Protein AF-K9PZ48-F1 (afdb_monomer)

Nearest PDB structures (foldseek):
  5fdo-assembly4_D  TM=1.519E-01  e=5.321E+00  Homo sapiens

Foldseek 3Di:
DQWWKKKKWAAPVVVVVPDDPPCPCCQPAVDPDDPPRIDIDGDDRDDVLLLVLLVLLLVQLLVVDDPVLSVLCCVQVVLVNVLDDPDDDDDPDDPVLVVNKFALVRLLVNLVSVVPHPLVVCLVSSVVGRDLVSLQSQCVVLVNPDSNCSSVSGNVVCCCRVGNVSSVVSNVVSTIMDMDTD

Sequence (182 aa):
MSMWRTIYFVDWKILLEHYKKETLVRALLDSEDTPNWAEVYHDLPISDHLYNAVATAYETLRTGLPEKLRQDADSFMLPLITFEGYHQDLDHANLTSLIQSLNPQSVIKYALLADEIDWGALQEAYYEFCSDSTRKTIATYTNCENAEKSFRRGFLGYIEDEWIEPIYMAARKKQGIVVDYR

Solvent-accessible surface area (backbone atoms only — not comparable to full-atom values): 10346 Å² total; per-residue (Å²): 131,83,39,49,39,40,36,29,38,27,43,55,68,61,50,64,73,73,57,60,93,79,52,57,65,56,54,63,71,71,42,96,62,77,53,95,62,40,45,83,43,90,49,63,62,64,50,71,66,43,55,51,28,44,53,51,38,49,66,49,31,51,79,77,44,59,70,68,62,31,53,57,47,48,72,56,45,50,74,58,63,69,60,81,85,86,67,91,87,71,75,98,78,64,72,60,73,72,60,70,31,42,45,36,69,57,22,40,52,46,37,54,54,56,74,72,52,68,69,72,72,44,52,64,47,46,72,70,55,32,51,70,67,43,33,41,50,28,5,60,74,49,71,37,98,41,50,88,48,12,52,66,61,19,50,47,38,46,46,43,61,76,48,48,46,58,30,41,53,21,33,76,69,62,17,11,41,41,77,45,88,95

pLDDT: mean 75.46, std 16.05, range [36.12, 91.81]

Secondary structure (DSSP, 8-state):
-PPPEEEEEE-HHHHHHH--TTSHHHHHHS-SS--TTEEEE------HHHHHHHHHHHHHHGGGS-HHHHHHHHHHHHHHHTSSSS-S---TT-THHHHSSBPHHHHHHHHHHHHH--GGGHHHHHHHHS-HHHHHHHHHHTT-SSGGGHIIIIIIHHHIIIIIHHHHHHHHHT-EEEEEE-

Structure (mmCIF, N/CA/C/O backbone):
data_AF-K9PZ48-F1
#
_entry.id   AF-K9PZ48-F1
#
loop_
_atom_site.group_PDB
_atom_site.id
_atom_site.type_symbol
_atom_site.label_atom_id
_atom_site.label_alt_id
_atom_site.label_comp_id
_atom_site.label_asym_id
_atom_site.label_entity_id
_atom_site.label_seq_id
_atom_site.pdbx_PDB_ins_code
_atom_site.Cartn_x
_atom_site.Cartn_y
_atom_site.Cartn_z
_atom_site.occupancy
_atom_site.B_iso_or_equiv
_atom_site.auth_seq_id
_atom_site.auth_comp_id
_atom_site.auth_asym_id
_atom_site.auth_atom_id
_atom_site.pdbx_PDB_model_num
ATOM 1 N N . MET A 1 1 ? 20.914 -4.674 -10.308 1.00 36.34 1 MET A N 1
ATOM 2 C CA . MET A 1 1 ? 20.081 -5.831 -9.922 1.00 36.34 1 MET A CA 1
ATOM 3 C C . MET A 1 1 ? 18.795 -5.254 -9.377 1.00 36.34 1 MET A C 1
ATOM 5 O O . MET A 1 1 ? 18.887 -4.349 -8.562 1.00 36.34 1 MET A O 1
ATOM 9 N N . SER A 1 2 ? 17.641 -5.657 -9.903 1.00 42.69 2 SER A N 1
ATOM 10 C CA . SER A 1 2 ? 16.358 -5.270 -9.319 1.00 42.69 2 SER A CA 1
ATOM 11 C C . SER A 1 2 ? 16.187 -6.031 -8.007 1.00 42.69 2 SER A C 1
ATOM 13 O O . SER A 1 2 ? 16.293 -7.258 -8.016 1.00 42.69 2 SER A O 1
ATOM 15 N N . MET A 1 3 ? 15.992 -5.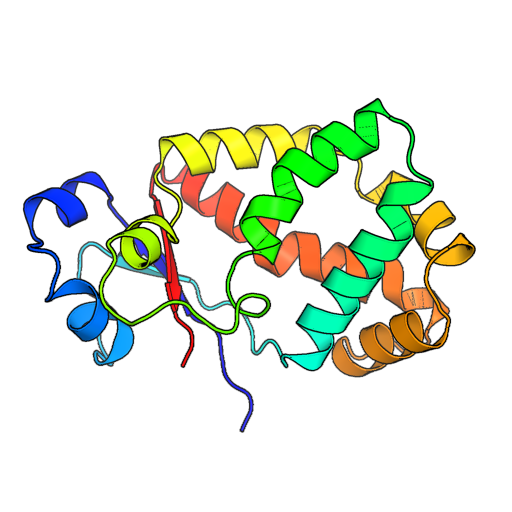316 -6.901 1.00 50.59 3 MET A N 1
ATOM 16 C CA . MET A 1 3 ? 15.555 -5.928 -5.647 1.00 50.59 3 MET A CA 1
ATOM 17 C C . MET A 1 3 ? 14.119 -6.400 -5.845 1.00 50.59 3 MET A C 1
ATOM 19 O O . MET A 1 3 ? 13.281 -5.642 -6.331 1.00 50.59 3 MET A O 1
ATOM 23 N N . TRP A 1 4 ? 13.873 -7.671 -5.557 1.00 57.56 4 TRP A N 1
ATOM 24 C CA . TRP A 1 4 ? 12.535 -8.247 -5.541 1.00 57.56 4 TRP A CA 1
ATOM 25 C C . TRP A 1 4 ? 12.044 -8.139 -4.109 1.00 57.56 4 TRP A C 1
ATOM 27 O O . TRP A 1 4 ? 12.732 -8.609 -3.202 1.00 57.56 4 TRP A O 1
ATOM 37 N N . ARG A 1 5 ? 10.882 -7.524 -3.894 1.00 64.38 5 ARG A N 1
ATOM 38 C CA . ARG A 1 5 ? 10.242 -7.612 -2.584 1.00 64.38 5 ARG A CA 1
ATOM 39 C C . ARG A 1 5 ? 9.600 -8.991 -2.490 1.00 64.38 5 ARG A C 1
ATOM 41 O O . ARG A 1 5 ? 9.205 -9.578 -3.493 1.00 64.38 5 ARG A O 1
ATOM 48 N N . THR A 1 6 ? 9.602 -9.579 -1.303 1.00 69.50 6 THR A N 1
ATOM 49 C CA . THR A 1 6 ? 8.924 -10.861 -1.086 1.00 69.50 6 THR A CA 1
ATOM 50 C C . THR A 1 6 ? 7.900 -10.668 0.006 1.00 69.50 6 THR A C 1
ATOM 52 O O . THR A 1 6 ? 8.229 -10.230 1.106 1.00 69.50 6 THR A O 1
ATOM 55 N N . ILE A 1 7 ? 6.646 -10.979 -0.297 1.00 75.81 7 ILE A N 1
ATOM 56 C CA . ILE A 1 7 ? 5.571 -10.919 0.680 1.00 75.81 7 ILE A CA 1
ATOM 57 C C . ILE A 1 7 ? 5.331 -12.338 1.189 1.00 75.81 7 ILE A C 1
ATOM 59 O O . ILE A 1 7 ? 5.242 -13.291 0.422 1.00 75.81 7 ILE A O 1
ATOM 63 N N . TYR A 1 8 ? 5.220 -12.489 2.499 1.00 78.31 8 TYR A N 1
ATOM 64 C CA . TYR A 1 8 ? 4.890 -13.741 3.156 1.00 78.31 8 TYR A CA 1
ATOM 65 C C . TYR A 1 8 ? 3.517 -13.623 3.805 1.00 78.31 8 TYR A C 1
ATOM 67 O O . TYR A 1 8 ? 3.284 -12.748 4.645 1.00 78.31 8 TYR A O 1
ATOM 75 N N . PHE A 1 9 ? 2.620 -14.548 3.477 1.00 85.62 9 PHE A N 1
ATOM 76 C CA . PHE A 1 9 ? 1.405 -14.768 4.252 1.00 85.62 9 PHE A CA 1
ATOM 77 C C . PHE A 1 9 ? 1.695 -15.742 5.379 1.00 85.62 9 PHE A C 1
ATOM 79 O O . PHE A 1 9 ? 2.298 -16.790 5.179 1.00 85.62 9 PHE A O 1
ATOM 86 N N . VAL A 1 10 ? 1.291 -15.386 6.588 1.00 83.19 10 VAL A N 1
ATOM 87 C CA . VAL A 1 10 ? 1.887 -15.943 7.805 1.00 83.19 10 VAL A CA 1
ATOM 88 C C . VAL A 1 10 ? 0.808 -16.273 8.824 1.00 83.19 10 VAL A C 1
ATOM 90 O O . VAL A 1 10 ? -0.041 -15.437 9.143 1.00 83.19 10 VAL A O 1
ATOM 93 N N . ASP A 1 11 ? 0.823 -17.492 9.370 1.00 86.94 11 ASP A N 1
ATOM 94 C CA . ASP A 1 11 ? -0.040 -17.823 10.507 1.00 86.94 11 ASP A CA 1
ATOM 95 C C . ASP A 1 11 ? 0.476 -17.113 11.764 1.00 86.94 11 ASP A C 1
ATOM 97 O O . ASP A 1 11 ? 1.447 -17.524 12.401 1.00 86.94 11 ASP A O 1
ATOM 101 N N . TRP A 1 12 ? -0.198 -16.021 12.126 1.00 78.12 12 TRP A N 1
ATOM 102 C CA . TRP A 1 12 ? 0.217 -15.157 13.229 1.00 78.12 12 TRP A CA 1
ATOM 103 C C . TRP A 1 12 ? 0.156 -15.836 14.591 1.00 78.12 12 TRP A C 1
ATOM 105 O O . TRP A 1 12 ? 0.917 -15.492 15.493 1.00 78.12 12 TRP A O 1
ATOM 115 N N . LYS A 1 13 ? -0.740 -16.810 14.757 1.00 79.19 13 LYS A N 1
ATOM 116 C CA . LYS A 1 13 ? -0.850 -17.547 16.009 1.00 79.19 13 LYS A CA 1
ATOM 117 C C . LYS A 1 13 ? 0.358 -18.465 16.173 1.00 79.19 13 LYS A C 1
ATOM 119 O O . LYS A 1 13 ? 1.017 -18.413 17.208 1.00 79.19 13 LYS A O 1
ATOM 124 N N . ILE A 1 14 ? 0.681 -19.239 15.137 1.00 78.62 14 ILE A N 1
ATOM 125 C CA . ILE A 1 14 ? 1.842 -20.138 15.140 1.00 78.62 14 ILE A CA 1
ATOM 126 C C . ILE A 1 14 ? 3.137 -19.331 15.274 1.00 78.62 14 ILE A C 1
ATOM 128 O O . ILE A 1 14 ? 4.014 -19.711 16.051 1.00 78.62 14 ILE A O 1
ATOM 132 N N . LEU A 1 15 ? 3.235 -18.192 14.584 1.00 74.88 15 LEU A N 1
ATOM 133 C CA . LEU A 1 15 ? 4.390 -17.304 14.662 1.00 74.88 15 LEU A CA 1
ATOM 134 C C . LEU A 1 15 ? 4.683 -16.852 16.095 1.00 74.88 15 LEU A C 1
ATOM 136 O O . LEU A 1 15 ? 5.813 -16.968 16.572 1.00 74.88 15 LEU A O 1
ATOM 140 N N . LEU A 1 16 ? 3.659 -16.355 16.789 1.00 73.00 16 LEU A N 1
ATOM 141 C CA . LEU A 1 16 ? 3.791 -15.873 18.162 1.00 73.00 16 LEU A CA 1
ATOM 142 C C . LEU A 1 16 ? 4.080 -17.009 19.154 1.00 73.00 16 LEU A C 1
ATOM 144 O O . LEU A 1 16 ? 4.756 -16.780 20.153 1.00 73.00 16 LEU A O 1
ATOM 148 N N . GLU A 1 17 ? 3.606 -18.227 18.881 1.00 74.81 17 GLU A N 1
ATOM 149 C CA . GLU A 1 17 ? 3.903 -19.415 19.691 1.00 74.81 17 GLU A CA 1
ATOM 150 C C . GLU A 1 17 ? 5.361 -19.892 19.537 1.00 74.81 17 GLU A C 1
ATOM 152 O O . GLU A 1 17 ? 5.931 -20.427 20.489 1.00 74.81 17 GLU A O 1
ATOM 157 N N . HIS A 1 18 ? 5.982 -19.690 18.369 1.00 63.00 18 HIS A N 1
ATOM 158 C CA . HIS A 1 18 ? 7.306 -20.241 18.054 1.00 63.00 18 HIS A CA 1
ATOM 159 C C . HIS A 1 18 ? 8.482 -19.296 18.338 1.00 63.00 18 HIS A C 1
ATOM 161 O O . HIS A 1 18 ? 9.606 -19.774 18.506 1.00 63.00 18 HIS A O 1
ATOM 167 N N . TYR A 1 19 ? 8.274 -17.978 18.405 1.00 64.81 19 TYR A N 1
ATOM 168 C CA . TYR A 1 19 ? 9.390 -17.026 18.372 1.00 64.81 19 TYR A CA 1
ATOM 169 C C . TYR A 1 19 ? 9.640 -16.256 19.676 1.00 64.81 19 TYR A C 1
ATOM 171 O O . TYR A 1 19 ? 8.762 -15.611 20.244 1.00 64.81 19 TYR A O 1
ATOM 179 N N . LYS A 1 20 ? 10.918 -16.229 20.086 1.00 59.94 20 LYS A N 1
ATOM 180 C CA . LYS A 1 20 ? 11.512 -15.151 20.893 1.00 59.94 20 LYS A CA 1
ATOM 181 C C . LYS A 1 20 ? 12.152 -14.129 19.938 1.00 59.94 20 LYS A C 1
ATOM 183 O O . LYS A 1 20 ? 12.725 -14.517 18.923 1.00 59.94 20 LYS A O 1
ATOM 188 N N . LYS A 1 21 ? 12.040 -12.840 20.283 1.00 52.94 21 LYS A N 1
ATOM 189 C CA . LYS A 1 21 ? 12.329 -11.609 19.503 1.00 52.94 21 LYS A CA 1
ATOM 190 C C . LYS A 1 21 ? 13.504 -11.644 18.495 1.00 52.94 21 LYS A C 1
ATOM 192 O O . LYS A 1 21 ? 13.435 -10.948 17.492 1.00 52.94 21 LYS A O 1
ATOM 197 N N . GLU A 1 22 ? 14.563 -12.418 18.730 1.00 53.41 22 GLU A N 1
ATOM 198 C CA . GLU A 1 22 ? 15.823 -12.373 17.963 1.00 53.41 22 GLU A CA 1
ATOM 199 C C . GLU A 1 22 ? 15.893 -13.316 16.745 1.00 53.41 22 GLU A C 1
ATOM 201 O O . GLU A 1 22 ? 16.738 -13.126 15.873 1.00 53.41 22 GLU A O 1
ATOM 206 N N . THR A 1 23 ? 15.033 -14.335 16.648 1.00 58.69 23 THR A N 1
ATOM 207 C CA . THR A 1 23 ? 15.171 -15.390 15.619 1.00 58.69 23 THR A CA 1
ATOM 208 C C . THR A 1 23 ? 14.378 -15.102 14.340 1.00 58.69 23 THR A C 1
ATOM 210 O O . THR A 1 23 ? 14.710 -15.644 13.291 1.00 58.69 23 THR A O 1
ATOM 213 N N . LEU A 1 24 ? 13.356 -14.237 14.396 1.00 56.94 24 LEU A N 1
ATOM 214 C CA . LEU A 1 24 ? 12.408 -14.065 13.289 1.00 56.94 24 LEU A CA 1
ATOM 215 C C . LEU A 1 24 ? 13.054 -13.468 12.031 1.00 56.94 24 LEU A C 1
ATOM 217 O O . LEU A 1 24 ? 12.894 -14.003 10.940 1.00 56.94 24 LEU A O 1
ATOM 221 N N . VAL A 1 25 ? 13.816 -12.389 12.213 1.00 52.59 25 VAL A N 1
ATOM 222 C CA . VAL A 1 25 ? 14.526 -11.673 11.143 1.00 52.59 25 VAL A CA 1
ATOM 223 C C . 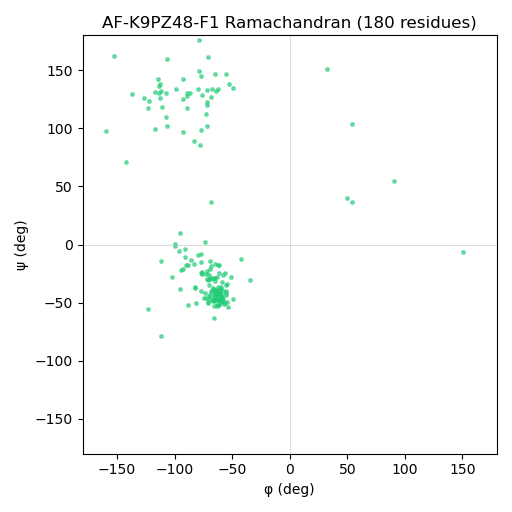VAL A 1 25 ? 15.472 -12.628 10.410 1.00 52.59 25 VAL A C 1
ATOM 225 O O . VAL A 1 25 ? 15.414 -12.742 9.197 1.00 52.59 25 VAL A O 1
ATOM 228 N N . ARG A 1 26 ? 16.265 -13.420 11.138 1.00 57.78 26 ARG A N 1
ATOM 229 C CA . ARG A 1 26 ? 17.155 -14.415 10.517 1.00 57.78 26 ARG A CA 1
ATOM 230 C C . ARG A 1 26 ? 16.406 -15.550 9.820 1.00 57.78 26 ARG A C 1
ATOM 232 O O . ARG A 1 26 ? 16.846 -16.016 8.782 1.00 57.78 26 ARG A O 1
ATOM 239 N N . ALA A 1 27 ? 15.289 -16.014 10.375 1.00 57.12 27 ALA A N 1
ATOM 240 C CA . ALA A 1 27 ? 14.556 -17.139 9.801 1.00 57.12 27 ALA A CA 1
ATOM 241 C C . ALA A 1 27 ? 13.817 -16.793 8.498 1.00 57.12 27 ALA A C 1
ATOM 243 O O . ALA A 1 27 ? 13.643 -17.677 7.664 1.00 57.12 27 ALA A O 1
ATOM 244 N N . LEU A 1 28 ? 13.383 -15.540 8.322 1.00 57.72 28 LEU A N 1
ATOM 245 C CA . LEU A 1 28 ? 12.680 -15.082 7.116 1.00 57.72 28 LEU A CA 1
ATOM 246 C C . LEU A 1 28 ? 13.614 -14.424 6.087 1.00 57.72 28 LEU A C 1
ATOM 248 O O . LEU A 1 28 ? 13.443 -14.654 4.893 1.00 57.72 28 LEU A O 1
ATOM 252 N N . LEU A 1 29 ? 14.615 -13.652 6.532 1.00 57.00 29 LEU A N 1
ATOM 253 C CA . LEU A 1 29 ? 15.509 -12.919 5.626 1.00 57.00 29 LEU A CA 1
ATOM 254 C C . LEU A 1 29 ? 16.650 -13.791 5.07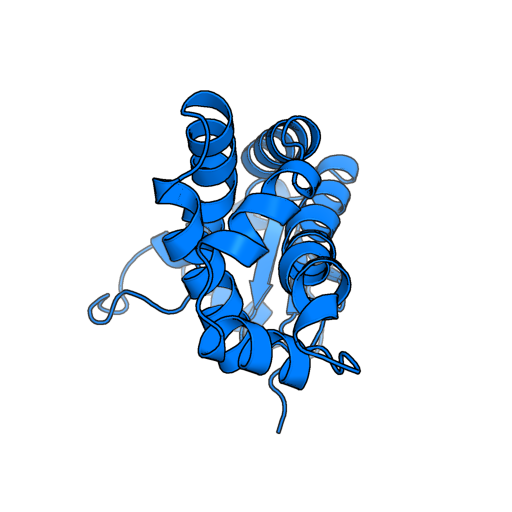1 1.00 57.00 29 LEU A C 1
ATOM 256 O O . LEU A 1 29 ? 17.004 -13.645 3.905 1.00 57.00 29 LEU A O 1
ATOM 260 N N . ASP A 1 30 ? 17.205 -14.719 5.866 1.00 55.16 30 ASP A N 1
ATOM 261 C CA . ASP A 1 30 ? 18.373 -15.526 5.456 1.00 55.16 30 ASP A CA 1
ATOM 262 C C . ASP A 1 30 ? 18.006 -16.912 4.887 1.00 55.16 30 ASP A C 1
ATOM 264 O O . ASP A 1 30 ? 18.893 -17.645 4.444 1.00 55.16 30 ASP A O 1
ATOM 268 N N . SER A 1 31 ? 16.732 -17.324 4.914 1.00 53.62 31 SER A N 1
ATOM 269 C CA . SER A 1 31 ? 16.337 -18.637 4.391 1.00 53.62 31 SER A CA 1
ATOM 270 C C . SER A 1 31 ? 15.987 -18.568 2.900 1.00 53.62 31 SER A C 1
ATOM 272 O O . SER A 1 31 ? 15.181 -17.750 2.454 1.00 53.62 31 SER A O 1
ATOM 274 N N . GLU A 1 32 ? 16.608 -19.443 2.104 1.00 58.28 32 GLU A N 1
ATOM 275 C CA . GLU A 1 32 ? 16.131 -19.761 0.747 1.00 58.28 32 GLU A CA 1
ATOM 276 C C . GLU A 1 32 ? 14.804 -20.543 0.796 1.00 58.28 32 GLU A C 1
ATOM 278 O O . GLU A 1 32 ? 14.036 -20.511 -0.162 1.00 58.28 32 GLU A O 1
ATOM 283 N N . ASP A 1 33 ? 14.508 -21.175 1.940 1.00 64.81 33 ASP A N 1
ATOM 284 C CA . ASP A 1 33 ? 13.319 -21.987 2.181 1.00 64.81 33 ASP A CA 1
ATOM 285 C C . ASP A 1 33 ? 12.361 -21.319 3.168 1.00 64.81 33 ASP A C 1
ATOM 287 O O . ASP A 1 33 ? 12.654 -21.131 4.350 1.00 64.81 33 ASP A O 1
ATOM 291 N N . THR A 1 34 ? 11.155 -21.034 2.695 1.00 68.94 34 THR A N 1
ATOM 292 C CA . THR A 1 34 ? 10.089 -20.450 3.508 1.00 68.94 34 THR A CA 1
ATOM 293 C C . THR A 1 34 ? 9.658 -21.396 4.633 1.00 68.94 34 THR A C 1
ATOM 295 O O . THR A 1 34 ? 9.396 -22.575 4.373 1.00 68.94 34 THR A O 1
ATOM 298 N N . PRO A 1 35 ? 9.538 -20.914 5.887 1.00 70.62 35 PRO A N 1
ATOM 299 C CA . PRO A 1 35 ? 9.030 -21.729 6.984 1.00 70.62 35 PRO A CA 1
ATOM 300 C C . PRO A 1 35 ? 7.650 -22.315 6.667 1.00 70.62 35 PRO A C 1
ATOM 302 O O . PRO A 1 35 ? 6.824 -21.655 6.057 1.00 70.62 35 PRO A O 1
ATOM 305 N N . ASN A 1 36 ? 7.345 -23.519 7.152 1.00 76.50 36 ASN A N 1
ATOM 306 C CA . ASN A 1 36 ? 6.080 -24.210 6.848 1.00 76.50 36 ASN A CA 1
ATOM 307 C C . ASN A 1 36 ? 4.790 -23.483 7.300 1.00 76.50 36 ASN A C 1
ATOM 309 O O . ASN A 1 36 ? 3.704 -23.834 6.847 1.00 76.50 36 ASN A O 1
ATOM 313 N N . TRP A 1 37 ? 4.892 -22.521 8.219 1.00 77.44 37 TRP A N 1
ATOM 314 C CA . TRP A 1 37 ? 3.792 -21.667 8.686 1.00 77.44 37 TRP A CA 1
ATOM 315 C C . TRP A 1 37 ? 3.651 -20.367 7.876 1.00 77.44 37 TRP A C 1
ATOM 317 O O . TRP A 1 37 ? 2.733 -19.583 8.134 1.00 77.44 37 TRP A O 1
ATOM 327 N N . ALA A 1 38 ? 4.557 -20.138 6.925 1.00 77.56 38 ALA A N 1
ATOM 328 C CA . ALA A 1 38 ? 4.559 -19.030 5.989 1.00 77.56 38 ALA A CA 1
ATOM 329 C C . ALA A 1 38 ? 4.363 -19.548 4.553 1.00 77.56 38 ALA A C 1
ATOM 331 O O . ALA A 1 38 ? 4.870 -20.598 4.168 1.00 77.56 38 ALA A O 1
ATOM 332 N N . GLU A 1 39 ? 3.623 -18.798 3.749 1.00 81.75 39 GLU A N 1
ATOM 333 C CA . GLU A 1 39 ? 3.456 -19.023 2.316 1.00 81.75 39 GLU A CA 1
ATOM 334 C C . GLU A 1 39 ? 4.034 -17.817 1.580 1.00 81.75 39 GLU A C 1
ATOM 336 O O . GLU A 1 39 ? 3.725 -16.676 1.928 1.00 81.75 39 GLU A O 1
ATOM 341 N N . VAL A 1 40 ? 4.877 -18.062 0.577 1.00 78.69 40 VAL A N 1
ATOM 342 C CA . VAL A 1 40 ? 5.417 -16.987 -0.261 1.00 78.69 40 VAL A CA 1
ATOM 343 C C . VAL A 1 40 ? 4.359 -16.530 -1.236 1.00 78.69 40 VAL A C 1
ATOM 345 O O . VAL A 1 40 ? 3.800 -17.323 -1.995 1.00 78.69 40 VAL A O 1
ATOM 348 N N . TYR A 1 41 ? 4.151 -15.229 -1.248 1.00 74.00 41 TYR A N 1
ATOM 349 C CA . TYR A 1 41 ? 3.467 -14.522 -2.299 1.00 74.00 41 TYR A CA 1
ATOM 350 C C . TYR A 1 41 ? 4.517 -13.736 -3.089 1.00 74.00 41 TYR A C 1
ATOM 352 O O . TYR A 1 41 ? 5.159 -12.815 -2.578 1.00 74.00 41 TYR A O 1
ATOM 360 N N . HIS A 1 42 ? 4.770 -14.182 -4.318 1.00 63.44 42 HIS A N 1
ATOM 361 C CA . HIS A 1 42 ? 5.739 -13.537 -5.192 1.00 63.44 42 HIS A CA 1
ATOM 362 C C . HIS A 1 42 ? 5.121 -12.275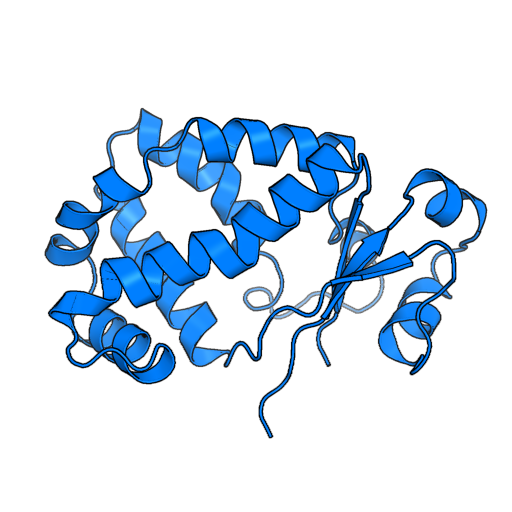 -5.778 1.00 63.44 42 HIS A C 1
ATOM 364 O O . HIS A 1 42 ? 4.421 -12.379 -6.783 1.00 63.44 42 HIS A O 1
ATOM 370 N N . ASP A 1 43 ? 5.427 -11.120 -5.184 1.00 61.56 43 ASP A N 1
ATOM 371 C CA . ASP A 1 43 ? 5.112 -9.832 -5.791 1.00 61.56 43 ASP A CA 1
ATOM 372 C C . ASP A 1 43 ? 6.339 -8.929 -5.973 1.00 61.56 43 ASP A C 1
ATOM 374 O O . ASP A 1 43 ? 7.049 -8.583 -5.037 1.00 61.56 43 ASP A O 1
ATOM 378 N N . LEU A 1 44 ? 6.559 -8.674 -7.262 1.00 55.81 44 LEU A N 1
ATOM 379 C CA . LEU A 1 44 ? 7.297 -7.669 -8.023 1.00 55.81 44 LEU A CA 1
ATOM 380 C C . LEU A 1 44 ? 8.608 -6.989 -7.529 1.00 55.81 44 LEU A C 1
ATOM 382 O O . LEU A 1 44 ? 8.886 -6.758 -6.350 1.00 55.81 44 LEU A O 1
ATOM 386 N N . PRO A 1 45 ? 9.462 -6.596 -8.503 1.00 52.59 45 PRO A N 1
ATOM 387 C CA . PRO A 1 45 ? 10.662 -5.811 -8.278 1.00 52.59 45 PRO A CA 1
ATOM 388 C C . PRO A 1 45 ? 10.318 -4.321 -8.213 1.00 52.59 45 PRO A C 1
ATOM 390 O O . PRO A 1 45 ? 10.363 -3.605 -9.219 1.00 52.59 45 PRO A O 1
ATOM 393 N N . ILE A 1 46 ? 9.994 -3.824 -7.025 1.00 59.53 46 ILE A N 1
ATOM 394 C CA . ILE A 1 46 ? 9.818 -2.387 -6.822 1.00 59.53 46 ILE A CA 1
ATOM 395 C C . ILE A 1 46 ? 11.190 -1.718 -6.842 1.00 59.53 46 ILE A C 1
ATOM 397 O O . ILE A 1 46 ? 11.999 -1.879 -5.932 1.00 59.53 46 ILE A O 1
ATOM 401 N N . SER A 1 47 ? 11.447 -0.906 -7.869 1.00 67.19 47 SER A N 1
ATOM 402 C CA . SER A 1 47 ? 12.515 0.086 -7.757 1.00 67.19 47 SER A CA 1
ATOM 403 C C . SER A 1 47 ? 12.102 1.136 -6.722 1.00 67.19 47 SER A C 1
ATOM 405 O O . SER A 1 47 ? 10.985 1.658 -6.796 1.00 67.19 47 SER A O 1
ATOM 407 N N . ASP A 1 48 ? 13.001 1.506 -5.809 1.00 66.56 48 ASP A N 1
ATOM 408 C CA . ASP A 1 48 ? 12.763 2.572 -4.821 1.00 66.56 48 ASP A CA 1
ATOM 409 C C . ASP A 1 48 ? 12.266 3.871 -5.470 1.00 66.56 48 ASP A C 1
ATOM 411 O O . ASP A 1 48 ? 11.520 4.644 -4.875 1.00 66.56 48 ASP A O 1
ATOM 415 N N . HIS A 1 49 ? 12.631 4.111 -6.729 1.00 74.81 49 HIS A N 1
ATOM 416 C CA . HIS A 1 49 ? 12.151 5.251 -7.496 1.00 74.81 49 HIS A CA 1
ATOM 417 C C . HIS A 1 49 ? 10.650 5.209 -7.807 1.00 74.81 49 HIS A C 1
ATOM 419 O O . HIS A 1 49 ? 10.014 6.261 -7.762 1.00 74.81 49 HIS A O 1
ATOM 425 N N . LEU A 1 50 ? 10.075 4.041 -8.111 1.00 78.12 50 LEU A N 1
ATOM 426 C CA . LEU A 1 50 ? 8.634 3.912 -8.352 1.00 78.12 50 LEU A CA 1
ATOM 427 C C . LEU A 1 50 ? 7.852 4.091 -7.051 1.00 78.12 50 LEU A C 1
ATOM 429 O O . LEU A 1 50 ? 6.924 4.895 -7.026 1.00 78.12 50 LEU A O 1
ATOM 433 N N . TYR A 1 51 ? 8.281 3.426 -5.973 1.00 78.12 51 TYR A N 1
ATOM 434 C CA . TYR A 1 51 ? 7.703 3.600 -4.636 1.00 78.12 51 TYR A CA 1
ATOM 435 C C . TYR A 1 51 ? 7.692 5.075 -4.227 1.00 78.12 51 TYR A C 1
ATOM 437 O O . TYR A 1 51 ? 6.638 5.644 -3.948 1.00 78.12 51 TYR A O 1
ATOM 445 N N . ASN A 1 52 ? 8.856 5.732 -4.288 1.00 79.12 52 ASN A N 1
ATOM 446 C CA . ASN A 1 52 ? 8.985 7.142 -3.936 1.00 79.12 52 ASN A CA 1
ATOM 447 C C . ASN A 1 52 ? 8.124 8.037 -4.831 1.00 79.12 52 ASN A C 1
ATOM 449 O O . ASN A 1 52 ? 7.533 9.002 -4.345 1.00 79.12 52 ASN A O 1
ATOM 453 N N . ALA A 1 53 ? 8.025 7.737 -6.128 1.00 85.31 53 ALA A N 1
ATOM 454 C CA . ALA A 1 53 ? 7.194 8.511 -7.039 1.00 85.31 53 ALA A CA 1
ATOM 455 C C . ALA A 1 53 ? 5.696 8.345 -6.739 1.00 85.31 53 ALA A C 1
ATOM 457 O O . ALA A 1 53 ? 4.970 9.338 -6.771 1.00 85.31 53 ALA A O 1
ATOM 458 N N . VAL A 1 54 ? 5.235 7.138 -6.400 1.00 84.94 54 VAL A N 1
ATOM 459 C CA . VAL A 1 54 ? 3.840 6.888 -6.006 1.00 84.94 54 VAL A CA 1
ATOM 460 C C . VAL A 1 54 ? 3.527 7.525 -4.652 1.00 84.94 54 VAL A C 1
ATOM 462 O O . VAL A 1 54 ? 2.522 8.225 -4.541 1.00 84.94 54 VAL A O 1
ATOM 465 N N . ALA A 1 55 ? 4.409 7.395 -3.659 1.00 84.06 55 ALA A N 1
ATOM 466 C CA . ALA A 1 55 ? 4.263 8.065 -2.366 1.00 84.06 55 ALA A CA 1
ATOM 467 C C . ALA A 1 55 ? 4.222 9.595 -2.525 1.00 84.06 55 ALA A C 1
ATOM 469 O O . ALA A 1 55 ? 3.338 10.263 -1.993 1.00 84.06 55 ALA A O 1
ATOM 470 N N . THR A 1 56 ? 5.117 10.153 -3.346 1.00 84.81 56 THR A N 1
ATOM 471 C CA . THR A 1 56 ? 5.116 11.586 -3.682 1.00 84.81 56 THR A CA 1
ATOM 472 C C . THR A 1 56 ? 3.822 11.994 -4.383 1.00 84.81 56 THR A C 1
ATOM 474 O O . THR A 1 56 ? 3.273 13.060 -4.095 1.00 84.81 56 THR A O 1
ATOM 477 N N . ALA A 1 57 ? 3.315 11.169 -5.306 1.00 88.75 57 ALA A N 1
ATOM 478 C CA . ALA A 1 57 ? 2.044 11.428 -5.968 1.00 88.75 57 ALA A CA 1
ATOM 479 C C . ALA A 1 57 ? 0.901 11.468 -4.949 1.00 88.75 57 ALA A C 1
ATOM 481 O O . ALA A 1 57 ? 0.158 12.444 -4.936 1.00 88.75 57 ALA A O 1
ATOM 482 N N . TYR A 1 58 ? 0.814 10.489 -4.049 1.00 89.50 58 TYR A N 1
ATOM 483 C CA . TYR A 1 58 ? -0.190 10.458 -2.988 1.00 89.50 58 TYR A CA 1
ATOM 484 C C . TYR A 1 58 ? -0.138 11.707 -2.091 1.00 89.50 58 TYR A C 1
ATOM 486 O O . TYR A 1 58 ? -1.147 12.393 -1.923 1.00 89.50 58 TYR A O 1
ATOM 494 N N . GLU A 1 59 ? 1.046 12.057 -1.581 1.00 87.06 59 GLU A N 1
ATOM 495 C CA . GLU A 1 59 ? 1.252 13.234 -0.724 1.00 87.06 59 GLU A CA 1
ATOM 496 C C . GLU A 1 59 ? 0.862 14.545 -1.413 1.00 87.06 59 GLU A C 1
ATOM 498 O O . GLU A 1 59 ? 0.302 15.447 -0.789 1.00 87.06 59 GLU A O 1
ATOM 503 N N 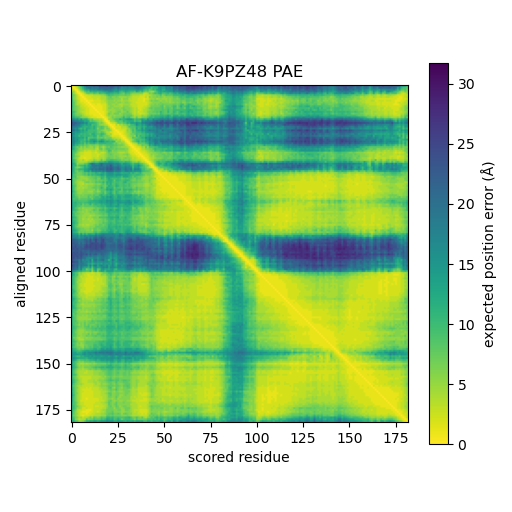. THR A 1 60 ? 1.114 14.649 -2.717 1.00 87.50 60 THR A N 1
ATOM 504 C CA . THR A 1 60 ? 0.703 15.822 -3.494 1.00 87.50 60 THR A CA 1
ATOM 505 C C . THR A 1 60 ? -0.821 15.888 -3.610 1.00 87.50 60 THR A C 1
ATOM 507 O O . THR A 1 60 ? -1.420 16.955 -3.471 1.00 87.50 60 THR A O 1
ATOM 510 N N . LEU A 1 61 ? -1.460 14.737 -3.821 1.00 89.00 61 LEU A N 1
ATOM 511 C CA . LEU A 1 61 ? -2.891 14.639 -4.074 1.00 89.00 61 LEU A CA 1
ATOM 512 C C . LEU A 1 61 ? -3.747 14.867 -2.846 1.00 89.00 61 LEU A C 1
ATOM 514 O O . LEU A 1 61 ? -4.754 15.567 -2.939 1.00 89.00 61 LEU A O 1
ATOM 518 N N . ARG A 1 62 ? -3.352 14.309 -1.698 1.00 86.19 62 ARG A N 1
ATOM 519 C CA . ARG A 1 62 ? -4.192 14.284 -0.492 1.00 86.19 62 ARG A CA 1
ATOM 520 C C . ARG A 1 62 ? -4.643 15.670 -0.029 1.00 86.19 62 ARG A C 1
ATOM 522 O O . ARG A 1 62 ? -5.679 15.791 0.610 1.00 86.19 62 ARG A O 1
ATOM 529 N N . THR A 1 63 ? -3.906 16.728 -0.369 1.00 82.38 63 THR A N 1
ATOM 530 C CA . THR A 1 63 ? -4.266 18.112 -0.019 1.00 82.38 63 THR A CA 1
ATOM 531 C C . THR A 1 63 ? -5.491 18.649 -0.770 1.00 82.38 63 THR A C 1
ATOM 533 O O . THR A 1 63 ? -6.184 19.509 -0.233 1.00 82.38 63 THR A O 1
ATOM 536 N N . GLY A 1 64 ? -5.781 18.131 -1.969 1.00 84.38 64 GLY A N 1
ATOM 537 C CA . GLY A 1 64 ? -6.914 18.537 -2.810 1.00 84.38 64 GLY A CA 1
ATOM 538 C C . GLY A 1 64 ? -8.129 17.606 -2.736 1.00 84.38 64 GLY A C 1
ATOM 539 O O . GLY A 1 64 ? -9.131 17.859 -3.401 1.00 84.38 64 GLY A O 1
ATOM 540 N N . LEU A 1 65 ? -8.060 16.524 -1.954 1.00 87.19 65 LEU A N 1
ATOM 541 C CA . LEU A 1 65 ? -9.135 15.534 -1.875 1.00 87.19 65 LEU A CA 1
ATOM 542 C C . LEU A 1 65 ? -10.295 15.997 -0.979 1.00 87.19 65 LEU A C 1
ATOM 544 O O . LEU A 1 65 ? -10.065 16.672 0.029 1.00 87.19 65 LEU A O 1
ATOM 548 N N . PRO A 1 66 ? -11.541 15.576 -1.277 1.00 89.94 66 PRO A N 1
ATOM 549 C CA . PRO A 1 66 ? -12.654 15.718 -0.346 1.00 89.94 66 PRO A CA 1
ATOM 550 C C . PRO A 1 66 ? -12.308 15.123 1.022 1.00 89.94 66 PRO A C 1
ATOM 552 O O . PRO A 1 66 ? -11.758 14.026 1.091 1.00 89.94 66 PRO A O 1
ATOM 555 N N . GLU A 1 67 ? -12.682 15.813 2.105 1.00 91.06 67 GLU A N 1
ATOM 556 C CA . GLU A 1 67 ? -12.267 15.466 3.476 1.00 91.06 67 GLU A CA 1
ATOM 557 C C . GLU A 1 67 ? -12.471 13.986 3.815 1.00 91.06 67 GLU A C 1
ATOM 559 O O . GLU A 1 67 ? -11.564 13.344 4.332 1.00 91.06 67 GLU A O 1
ATOM 564 N N . LYS A 1 68 ? -13.646 13.436 3.485 1.00 90.31 68 LYS A N 1
ATOM 565 C CA . LYS A 1 68 ? -13.965 12.033 3.763 1.00 90.31 68 LYS A CA 1
ATOM 566 C C . LYS A 1 68 ? -13.040 11.076 3.001 1.00 90.31 68 LYS A C 1
ATOM 568 O O . LYS A 1 68 ? -12.401 10.238 3.618 1.00 90.31 68 LYS A O 1
ATOM 573 N N . LEU A 1 69 ? -12.916 11.259 1.683 1.00 88.69 69 LEU A N 1
ATOM 574 C CA . LEU A 1 69 ? -12.048 10.429 0.841 1.00 88.69 69 LEU A CA 1
ATOM 575 C C . LEU A 1 69 ? -10.586 10.511 1.295 1.00 88.69 69 LEU A C 1
ATOM 577 O O . LEU A 1 69 ? -9.888 9.504 1.317 1.00 88.69 69 LEU A O 1
ATOM 581 N N . ARG A 1 70 ? -10.137 11.703 1.701 1.00 90.25 70 ARG A N 1
ATOM 582 C CA . ARG A 1 70 ? -8.802 11.907 2.261 1.00 90.25 70 ARG A CA 1
ATOM 583 C C . ARG A 1 70 ? -8.596 11.121 3.552 1.00 90.25 70 ARG A C 1
ATOM 585 O O . ARG A 1 70 ? -7.569 10.477 3.690 1.00 90.25 70 ARG A O 1
ATOM 592 N N . GLN A 1 71 ? -9.542 11.177 4.491 1.00 90.38 71 GLN A N 1
ATOM 593 C CA . GLN A 1 71 ? -9.442 10.458 5.767 1.00 90.38 71 GLN A CA 1
ATOM 594 C C . GLN A 1 71 ? -9.404 8.940 5.571 1.00 90.38 71 GLN A C 1
ATOM 596 O O . GLN A 1 71 ? -8.604 8.261 6.220 1.00 90.38 71 GLN A O 1
ATOM 601 N N . ASP A 1 72 ? -10.236 8.424 4.665 1.00 87.88 72 ASP A N 1
ATOM 602 C CA . ASP A 1 72 ? -10.285 6.999 4.338 1.00 87.88 72 ASP A CA 1
ATOM 603 C C . ASP A 1 72 ? -8.964 6.566 3.668 1.00 87.88 72 ASP A C 1
ATOM 605 O O . ASP A 1 72 ? -8.321 5.613 4.117 1.00 87.88 72 ASP A O 1
ATOM 609 N N . ALA A 1 73 ? -8.480 7.339 2.686 1.00 87.62 73 ALA A N 1
ATOM 610 C CA . ALA A 1 73 ? -7.209 7.090 2.009 1.00 87.62 73 ALA A CA 1
ATOM 611 C C . ALA A 1 73 ? -5.989 7.216 2.938 1.00 87.62 73 ALA A C 1
ATOM 613 O O . ALA A 1 73 ? -5.115 6.356 2.893 1.00 87.62 73 ALA A O 1
ATOM 614 N N . ASP A 1 74 ? -5.937 8.212 3.829 1.00 87.50 74 ASP A N 1
ATOM 615 C CA . ASP A 1 74 ? -4.847 8.385 4.803 1.00 87.50 74 ASP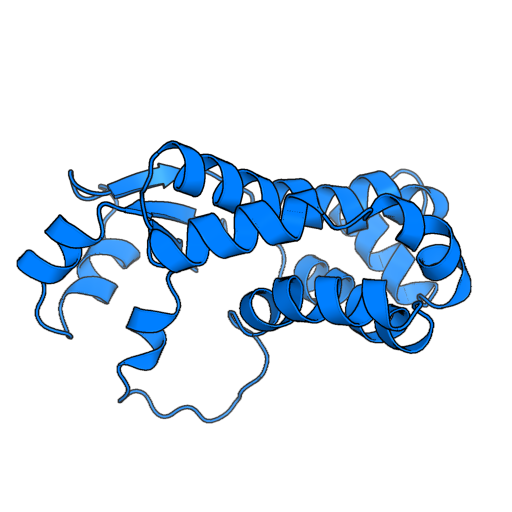 A CA 1
ATOM 616 C C . ASP A 1 74 ? -4.813 7.214 5.795 1.00 87.50 74 ASP A C 1
ATOM 618 O O . ASP A 1 74 ? -3.739 6.715 6.140 1.00 87.50 74 ASP A O 1
ATOM 622 N N . SER A 1 75 ? -5.988 6.739 6.222 1.00 84.94 75 SER A N 1
ATOM 623 C CA . SER A 1 75 ? -6.119 5.593 7.129 1.00 84.94 75 SER A CA 1
ATOM 624 C C . SER A 1 75 ? -5.594 4.290 6.522 1.00 84.94 75 SER A C 1
ATOM 626 O O . SER A 1 75 ? -5.160 3.411 7.269 1.00 84.94 75 SER A O 1
ATOM 628 N N . PHE A 1 76 ? -5.630 4.168 5.193 1.00 85.75 76 PHE A N 1
ATOM 629 C CA . PHE A 1 76 ? -5.073 3.040 4.450 1.00 85.75 76 PHE A CA 1
ATOM 630 C C . PHE A 1 76 ? -3.594 3.254 4.082 1.00 85.75 76 PHE A C 1
ATOM 632 O O . PHE A 1 76 ? -2.761 2.405 4.389 1.00 85.75 76 PHE A O 1
ATOM 639 N N . MET A 1 77 ? -3.246 4.389 3.466 1.00 78.88 77 MET A N 1
ATOM 640 C CA . MET A 1 77 ? -1.932 4.631 2.856 1.00 78.88 77 MET A CA 1
ATOM 641 C C . MET A 1 77 ? -0.838 4.952 3.866 1.00 78.88 77 MET A C 1
ATOM 643 O O . MET A 1 77 ? 0.279 4.478 3.698 1.00 78.88 77 MET A O 1
ATOM 647 N N . LEU A 1 78 ? -1.103 5.745 4.911 1.00 75.38 78 LEU A N 1
ATOM 648 C CA . LEU A 1 78 ? -0.035 6.184 5.820 1.00 75.38 78 LEU A CA 1
ATOM 649 C C . LEU A 1 78 ? 0.670 5.009 6.518 1.00 75.38 78 LEU A C 1
ATOM 651 O O . LEU A 1 78 ? 1.899 4.983 6.490 1.00 75.38 78 LEU A O 1
ATOM 655 N N . PRO A 1 79 ? -0.037 4.000 7.070 1.00 71.69 79 PRO A N 1
ATOM 656 C CA . PRO A 1 79 ? 0.617 2.825 7.648 1.00 71.69 79 PRO A CA 1
ATOM 657 C C . PRO A 1 79 ? 1.494 2.056 6.648 1.00 71.69 79 PRO A C 1
ATOM 659 O O . PRO A 1 79 ? 2.522 1.507 7.041 1.00 71.69 79 PRO A O 1
ATOM 662 N N . LEU A 1 80 ? 1.109 2.042 5.369 1.00 68.00 80 LEU A N 1
ATOM 663 C CA . LEU A 1 80 ? 1.801 1.330 4.292 1.00 68.00 80 LEU A CA 1
ATOM 664 C C . LEU A 1 80 ? 2.997 2.118 3.735 1.00 68.00 80 LEU A C 1
ATOM 666 O O . LEU A 1 80 ? 4.040 1.539 3.468 1.00 68.00 80 LEU A O 1
ATOM 670 N N . ILE A 1 81 ? 2.891 3.446 3.631 1.00 59.03 81 ILE A N 1
ATOM 671 C CA . ILE A 1 81 ? 3.973 4.337 3.169 1.00 59.03 81 ILE A CA 1
ATOM 672 C C . ILE A 1 81 ? 5.041 4.545 4.262 1.00 59.03 81 ILE A C 1
ATOM 674 O O . ILE A 1 81 ? 6.205 4.838 3.985 1.00 59.03 81 ILE A O 1
ATOM 678 N N . THR A 1 82 ? 4.691 4.367 5.538 1.00 53.81 82 THR A N 1
ATOM 679 C CA . THR A 1 82 ? 5.684 4.353 6.631 1.00 53.81 82 THR A CA 1
ATOM 680 C C . THR A 1 82 ? 6.536 3.076 6.670 1.00 53.81 82 THR A C 1
ATOM 682 O O . THR A 1 82 ? 7.390 2.921 7.546 1.00 53.81 82 THR A O 1
ATOM 685 N N . PHE A 1 83 ? 6.328 2.168 5.717 1.00 45.06 83 PHE A N 1
ATOM 686 C CA . PHE A 1 83 ? 7.038 0.909 5.574 1.00 45.06 83 PHE A CA 1
ATOM 687 C C . PHE A 1 83 ? 8.249 1.100 4.626 1.00 45.06 83 PHE A C 1
ATOM 689 O O . PHE A 1 83 ? 8.121 1.145 3.407 1.00 45.06 83 PHE A O 1
ATOM 696 N N . GLU A 1 84 ? 9.414 1.307 5.257 1.00 43.41 84 GLU A N 1
ATOM 697 C CA . GLU A 1 84 ? 10.758 1.652 4.740 1.00 43.41 84 GLU A CA 1
ATOM 698 C C . GLU A 1 84 ? 10.894 2.884 3.826 1.00 43.41 84 GLU A C 1
ATOM 700 O O . GLU A 1 84 ? 10.648 2.850 2.623 1.00 43.41 84 GLU A O 1
ATOM 705 N N . GLY A 1 85 ? 11.424 3.974 4.406 1.00 48.66 85 GLY A N 1
ATOM 706 C CA . GLY A 1 85 ? 11.999 5.073 3.622 1.00 48.66 85 GLY A CA 1
ATOM 707 C C . GLY A 1 85 ? 11.941 6.478 4.217 1.00 48.66 85 GLY A C 1
ATOM 708 O O . GLY A 1 85 ? 12.559 7.375 3.652 1.00 48.66 85 GLY A O 1
ATOM 709 N N . TYR A 1 86 ? 11.267 6.710 5.350 1.00 43.12 86 TYR A N 1
ATOM 710 C CA . TYR A 1 86 ? 11.359 8.000 6.051 1.00 43.12 86 TYR A CA 1
ATOM 711 C C . TYR A 1 86 ? 11.352 7.842 7.574 1.00 43.12 86 TYR A C 1
ATOM 713 O O . TYR A 1 86 ? 10.391 8.179 8.249 1.00 43.12 86 TYR A O 1
ATOM 721 N N . HIS A 1 87 ? 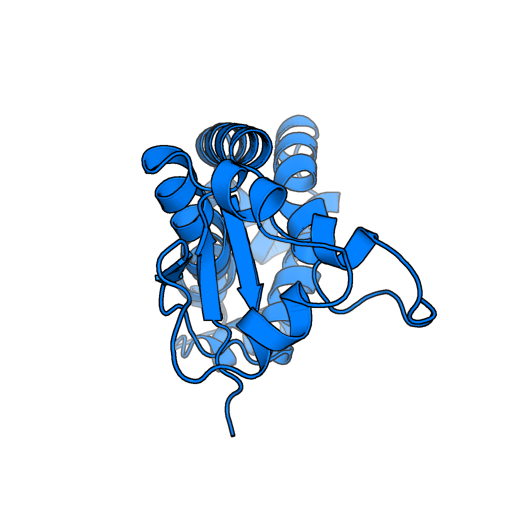12.460 7.313 8.096 1.00 36.72 87 HIS A N 1
ATOM 722 C CA . HIS A 1 87 ? 13.086 7.740 9.349 1.00 36.72 87 HIS A CA 1
ATOM 723 C C . HIS A 1 87 ? 14.547 7.267 9.321 1.00 36.72 87 HIS A C 1
ATOM 725 O O . HIS A 1 87 ? 14.850 6.114 9.619 1.00 36.72 87 HIS A O 1
ATOM 731 N N . GLN A 1 88 ? 15.460 8.164 8.939 1.00 36.12 88 GLN A N 1
ATOM 732 C CA . GLN A 1 88 ? 16.813 8.107 9.489 1.00 36.12 88 GLN A CA 1
ATOM 733 C C . GLN A 1 88 ? 16.666 8.327 11.004 1.00 36.12 88 GLN A C 1
ATOM 735 O O . GLN A 1 88 ? 15.907 9.205 11.414 1.00 36.12 88 GLN A O 1
ATOM 740 N N . ASP A 1 89 ? 17.341 7.492 11.792 1.00 37.59 89 ASP A N 1
ATOM 741 C CA . ASP A 1 89 ? 17.375 7.457 13.265 1.00 37.59 89 ASP A CA 1
ATOM 742 C C . ASP A 1 89 ? 16.331 6.580 13.977 1.00 37.59 89 ASP A C 1
ATOM 744 O O . ASP A 1 89 ? 15.665 7.008 14.921 1.00 37.59 89 ASP A O 1
ATOM 748 N N . LEU A 1 90 ? 16.268 5.293 13.626 1.00 38.59 90 LEU A N 1
ATOM 749 C CA . LEU A 1 90 ? 15.847 4.278 14.596 1.00 38.59 90 LEU A CA 1
ATOM 750 C C . LEU A 1 90 ? 16.981 3.289 14.857 1.00 38.59 90 LEU A C 1
ATOM 752 O O . LEU A 1 90 ? 17.235 2.355 14.103 1.00 38.59 90 LEU A O 1
ATOM 756 N N . ASP A 1 91 ? 17.655 3.552 15.970 1.00 38.69 91 ASP A N 1
ATOM 757 C CA . ASP A 1 91 ? 18.633 2.697 16.626 1.00 38.69 91 ASP A CA 1
ATOM 758 C C . ASP A 1 91 ? 18.080 1.263 16.786 1.00 38.69 91 ASP A C 1
ATOM 760 O O . ASP A 1 91 ? 16.921 1.062 17.170 1.00 38.69 91 ASP A O 1
ATOM 764 N N . HIS A 1 92 ? 18.901 0.262 16.465 1.00 43.97 92 HIS A N 1
ATOM 765 C CA . HIS A 1 92 ? 18.549 -1.138 16.169 1.00 43.97 92 HIS A CA 1
ATOM 766 C C . HIS A 1 92 ? 18.014 -1.986 17.356 1.00 43.97 92 HIS A C 1
ATOM 768 O O . HIS A 1 92 ? 18.302 -3.179 17.455 1.00 43.97 92 HIS A O 1
ATOM 774 N N . ALA A 1 93 ? 17.221 -1.430 18.276 1.00 42.22 93 ALA A N 1
ATOM 775 C CA . ALA A 1 93 ? 16.835 -2.108 19.521 1.00 42.22 93 ALA A CA 1
ATOM 776 C C . ALA A 1 93 ? 15.350 -2.518 19.652 1.00 42.22 93 ALA A C 1
ATOM 778 O O . ALA A 1 93 ? 15.017 -3.318 20.541 1.00 42.22 93 ALA A O 1
ATOM 779 N N . ASN A 1 94 ? 14.427 -2.020 18.818 1.00 48.38 94 ASN A N 1
ATOM 780 C CA . ASN A 1 94 ? 12.999 -2.081 19.154 1.00 48.38 94 ASN A CA 1
ATOM 781 C C . ASN A 1 94 ? 12.107 -2.990 18.296 1.00 48.38 94 ASN A C 1
ATOM 783 O O . ASN A 1 94 ? 12.148 -3.013 17.076 1.00 48.38 94 ASN A O 1
ATOM 787 N N . LEU A 1 95 ? 11.229 -3.673 19.037 1.00 45.16 95 LEU A N 1
ATOM 788 C CA . LEU A 1 95 ? 10.097 -4.548 18.704 1.00 45.16 95 LEU A CA 1
ATOM 789 C C . LEU A 1 95 ? 9.188 -4.063 17.549 1.00 45.16 95 LEU A C 1
ATOM 791 O O . LEU A 1 95 ? 8.365 -4.823 17.058 1.00 45.16 95 LEU A O 1
ATOM 795 N N . THR A 1 96 ? 9.321 -2.812 17.117 1.00 42.25 96 THR A N 1
ATOM 796 C CA . THR A 1 96 ? 8.497 -2.155 16.096 1.00 42.25 96 THR A CA 1
ATOM 797 C C . THR A 1 96 ? 8.670 -2.761 14.699 1.00 42.25 96 THR A C 1
ATOM 799 O O . THR A 1 96 ? 7.705 -2.800 13.946 1.00 42.25 96 THR A O 1
ATOM 802 N N . SER A 1 97 ? 9.837 -3.330 14.377 1.00 46.91 97 SER A N 1
ATOM 803 C CA . SER A 1 97 ? 10.071 -4.058 13.115 1.00 46.91 97 SER A CA 1
ATOM 804 C C . SER A 1 97 ? 9.370 -5.426 13.051 1.00 46.91 97 SER A C 1
ATOM 806 O O . SER A 1 97 ? 9.038 -5.910 11.978 1.00 46.91 97 SER A O 1
ATOM 808 N N . LEU A 1 98 ? 9.048 -6.021 14.207 1.00 45.03 98 LEU A N 1
ATOM 809 C CA . LEU A 1 98 ? 8.165 -7.193 14.321 1.00 45.03 98 LEU A CA 1
ATOM 810 C C . LEU A 1 98 ? 6.678 -6.815 14.146 1.00 45.03 98 LEU A C 1
ATOM 812 O O . LEU A 1 98 ? 5.852 -7.646 13.795 1.00 45.03 98 LEU A O 1
ATOM 816 N N . ILE A 1 99 ? 6.324 -5.561 14.446 1.00 45.22 99 ILE A N 1
ATOM 817 C CA . ILE A 1 99 ? 4.959 -5.000 14.353 1.00 45.22 99 ILE A CA 1
ATOM 818 C C . ILE A 1 99 ? 4.656 -4.494 12.934 1.00 45.22 99 ILE A C 1
ATOM 820 O O . ILE A 1 99 ? 3.512 -4.245 12.568 1.00 45.22 99 ILE A O 1
ATOM 824 N N . GLN A 1 100 ? 5.700 -4.373 12.133 1.00 53.09 100 GLN A N 1
ATOM 825 C CA . GLN A 1 100 ? 5.700 -3.861 10.778 1.00 53.09 100 GLN A CA 1
ATOM 826 C C . GLN A 1 100 ? 4.988 -4.825 9.790 1.00 53.09 100 GLN A C 1
ATOM 828 O O . GLN A 1 100 ? 4.548 -4.424 8.720 1.00 53.09 100 GLN A O 1
ATOM 833 N N . SER A 1 101 ? 4.740 -6.067 10.211 1.00 65.62 101 SER A N 1
ATOM 834 C CA . SER A 1 101 ? 3.842 -7.044 9.586 1.00 65.62 101 SER A CA 1
ATOM 835 C C . SER A 1 101 ? 2.401 -6.951 10.103 1.00 65.62 101 SER A C 1
ATOM 837 O O . SER A 1 101 ? 2.149 -6.975 11.313 1.00 65.62 101 SER A O 1
ATOM 839 N N . LEU A 1 102 ? 1.432 -6.899 9.190 1.00 75.31 102 LEU A N 1
ATOM 840 C CA . LEU A 1 102 ? 0.017 -6.776 9.529 1.00 75.31 102 LEU A CA 1
ATOM 841 C C . LEU A 1 102 ? -0.511 -8.081 10.130 1.00 75.31 102 LEU A C 1
ATOM 843 O O . LEU A 1 102 ? -0.504 -9.118 9.474 1.00 75.31 102 LEU A O 1
ATOM 847 N N . ASN A 1 103 ? -1.017 -8.040 11.365 1.00 81.94 103 ASN A N 1
ATOM 848 C CA . ASN A 1 103 ? -1.715 -9.185 11.956 1.00 81.94 103 ASN A CA 1
ATOM 849 C C . ASN A 1 103 ? -3.090 -9.408 11.278 1.00 81.94 103 ASN A C 1
ATOM 851 O O . ASN A 1 103 ? -3.638 -8.465 10.702 1.00 81.94 103 ASN A O 1
ATOM 855 N N . PRO A 1 104 ? -3.713 -10.597 11.405 1.00 86.25 104 PRO A N 1
ATOM 856 C CA . PRO A 1 104 ? -4.975 -10.901 10.727 1.00 86.25 104 PRO A CA 1
ATOM 857 C C . PRO A 1 104 ? -6.116 -9.904 10.994 1.00 86.25 104 PRO A C 1
ATOM 859 O O . PRO A 1 104 ? -6.924 -9.647 10.107 1.00 86.25 104 PRO A O 1
ATOM 862 N N . GLN A 1 105 ? -6.200 -9.321 12.197 1.00 84.50 105 GLN A N 1
ATOM 863 C CA . GLN A 1 105 ? -7.241 -8.336 12.522 1.00 84.50 105 GLN A CA 1
ATOM 864 C C . GLN A 1 105 ? -7.010 -7.014 11.781 1.00 84.50 105 GLN A C 1
ATOM 866 O O . GLN A 1 105 ? -7.953 -6.452 11.225 1.00 84.50 105 GLN A O 1
ATOM 871 N N . SER A 1 106 ? -5.763 -6.536 11.741 1.00 84.31 106 SER A N 1
ATOM 872 C CA . SER A 1 106 ? -5.382 -5.339 10.984 1.00 84.31 106 SER A CA 1
ATOM 873 C C . SER A 1 106 ? -5.583 -5.537 9.484 1.00 84.31 106 SER A C 1
ATOM 875 O O . SER A 1 106 ? -6.135 -4.660 8.829 1.00 84.31 106 SER A O 1
ATOM 877 N N . VAL A 1 107 ? -5.207 -6.706 8.958 1.00 85.06 107 VAL A N 1
ATOM 878 C CA . VAL A 1 107 ? -5.396 -7.069 7.546 1.00 85.06 107 VAL A CA 1
ATOM 879 C C . VAL A 1 107 ? -6.875 -7.008 7.159 1.00 85.06 107 VAL A C 1
ATOM 881 O O . VAL A 1 107 ? -7.222 -6.358 6.180 1.00 85.06 107 VAL A O 1
ATOM 884 N N . ILE A 1 108 ? -7.765 -7.615 7.952 1.00 88.62 108 ILE A N 1
ATOM 885 C CA . ILE A 1 108 ? -9.214 -7.561 7.694 1.00 88.62 108 ILE A CA 1
ATOM 886 C C . ILE A 1 108 ? -9.721 -6.114 7.723 1.00 88.62 108 ILE A C 1
ATOM 888 O O . ILE A 1 108 ? -10.517 -5.728 6.872 1.00 88.62 108 ILE A O 1
ATOM 892 N N . LYS A 1 109 ? -9.254 -5.298 8.676 1.00 88.19 109 LYS A N 1
ATOM 893 C CA . LYS A 1 109 ? -9.640 -3.884 8.756 1.00 88.19 109 LYS A CA 1
ATOM 894 C C . LYS A 1 109 ? -9.201 -3.101 7.514 1.00 88.19 109 LYS A C 1
ATOM 896 O O . LYS A 1 109 ? -9.996 -2.326 6.994 1.00 88.19 109 LYS A O 1
ATOM 901 N N . TYR A 1 110 ? -7.969 -3.289 7.045 1.00 87.69 110 TYR A N 1
ATOM 902 C CA . TYR A 1 110 ? -7.479 -2.600 5.850 1.00 87.69 110 TYR A CA 1
ATOM 903 C C . TYR A 1 110 ? -8.137 -3.094 4.570 1.00 87.69 110 TYR A C 1
ATOM 905 O O . TYR A 1 110 ? -8.418 -2.270 3.713 1.00 87.69 110 TYR A O 1
ATOM 913 N N . ALA A 1 111 ? -8.464 -4.383 4.469 1.00 90.88 111 ALA A N 1
ATOM 914 C CA . ALA A 1 111 ? -9.254 -4.907 3.359 1.00 90.88 111 ALA A CA 1
ATOM 915 C C . ALA A 1 111 ? -10.628 -4.221 3.271 1.00 90.88 111 ALA A C 1
ATOM 917 O O . ALA A 1 111 ? -11.030 -3.794 2.199 1.00 90.88 111 ALA A O 1
ATOM 918 N N . LEU A 1 112 ? -11.327 -4.060 4.401 1.00 91.69 112 LEU A N 1
ATOM 919 C CA . LEU A 1 112 ? -12.612 -3.350 4.431 1.00 91.69 112 LEU A CA 1
ATOM 920 C C . LEU A 1 112 ? -12.465 -1.872 4.048 1.00 91.69 112 LEU A C 1
ATOM 922 O O . LEU A 1 112 ? -13.263 -1.366 3.272 1.00 91.69 112 LEU A O 1
ATOM 926 N N . LEU A 1 113 ? -11.439 -1.189 4.566 1.00 90.06 113 LEU A N 1
ATOM 927 C CA . LEU A 1 113 ? -11.175 0.210 4.216 1.00 90.06 113 LEU A CA 1
ATOM 928 C C . LEU A 1 113 ? -10.831 0.375 2.730 1.00 90.06 113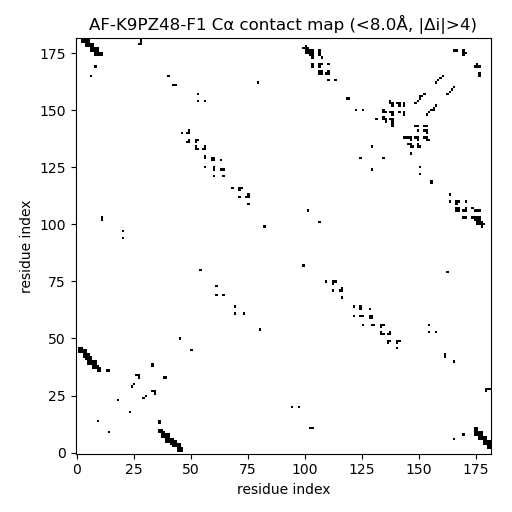 LEU A C 1
ATOM 930 O O . LEU A 1 113 ? -11.312 1.309 2.101 1.00 90.06 113 LEU A O 1
ATOM 934 N N . ALA A 1 114 ? -10.029 -0.529 2.165 1.00 89.94 114 ALA A N 1
ATOM 935 C CA . ALA A 1 114 ? -9.663 -0.498 0.754 1.00 89.94 114 ALA A CA 1
ATOM 936 C C . ALA A 1 114 ? -10.884 -0.652 -0.168 1.00 89.94 114 ALA A C 1
ATOM 938 O O . ALA A 1 114 ? -10.929 0.013 -1.199 1.00 89.94 114 ALA A O 1
ATOM 939 N N . ASP A 1 115 ? -11.866 -1.478 0.214 1.00 90.56 115 ASP A N 1
ATOM 940 C CA . ASP A 1 115 ? -13.102 -1.718 -0.555 1.00 90.56 115 ASP A CA 1
ATOM 941 C C . ASP A 1 115 ? -14.025 -0.491 -0.578 1.00 90.56 115 ASP A C 1
ATOM 943 O O . ASP A 1 115 ? -14.779 -0.275 -1.524 1.00 90.56 115 ASP A O 1
ATOM 947 N N . GLU A 1 116 ? -13.960 0.339 0.466 1.00 90.88 116 GLU A N 1
ATOM 948 C CA . GLU A 1 116 ? -14.780 1.547 0.593 1.00 90.88 116 GLU A CA 1
ATOM 949 C C . GLU A 1 116 ? -14.204 2.761 -0.162 1.00 90.88 116 GLU A C 1
ATOM 951 O O . GLU A 1 116 ? -14.930 3.730 -0.409 1.00 90.88 116 GLU A O 1
ATOM 956 N N . ILE A 1 117 ? -12.923 2.729 -0.546 1.00 90.75 117 ILE A N 1
ATOM 957 C CA . ILE A 1 117 ? -12.250 3.838 -1.231 1.00 90.75 117 ILE A CA 1
ATOM 958 C C . ILE A 1 117 ? -12.411 3.697 -2.751 1.00 90.75 117 ILE A C 1
ATOM 960 O O . ILE A 1 117 ? -11.869 2.786 -3.373 1.00 90.75 117 ILE A O 1
ATOM 964 N N . ASP A 1 118 ? -13.079 4.666 -3.384 1.00 90.44 118 ASP A N 1
ATOM 965 C CA . ASP A 1 118 ? -13.070 4.801 -4.847 1.00 90.44 118 ASP A CA 1
ATOM 966 C C . ASP A 1 118 ? -11.754 5.442 -5.312 1.00 90.44 118 ASP A C 1
ATOM 968 O O . ASP A 1 118 ? -11.650 6.657 -5.504 1.00 90.44 118 ASP A O 1
ATOM 972 N N . TRP A 1 119 ? -10.723 4.617 -5.499 1.00 88.12 119 TRP A N 1
ATOM 973 C CA . TRP A 1 119 ? -9.419 5.065 -5.992 1.00 88.12 119 TRP A CA 1
ATOM 974 C C . TRP A 1 119 ? -9.492 5.680 -7.394 1.00 88.12 119 TRP A C 1
ATOM 976 O O . TRP A 1 119 ? -8.665 6.527 -7.733 1.00 88.12 119 TRP A O 1
ATOM 986 N N . GLY A 1 120 ? -10.499 5.321 -8.199 1.00 90.06 120 GLY A N 1
ATOM 987 C CA . GLY A 1 120 ? -10.739 5.903 -9.519 1.00 90.06 120 GLY A CA 1
ATOM 988 C C . GLY A 1 120 ? -11.112 7.384 -9.454 1.00 90.06 120 GLY A C 1
ATOM 989 O O . GLY A 1 120 ? -10.714 8.153 -10.334 1.00 90.06 120 GLY A O 1
ATOM 990 N N . ALA A 1 121 ? -11.776 7.815 -8.378 1.00 89.62 121 ALA A N 1
ATOM 991 C CA . ALA A 1 121 ? -12.096 9.222 -8.131 1.00 89.62 121 ALA A CA 1
ATOM 992 C C . ALA A 1 121 ? -10.846 10.109 -7.985 1.00 89.62 121 ALA A C 1
ATOM 994 O O . ALA A 1 121 ? -10.924 11.327 -8.148 1.00 89.62 121 ALA A O 1
ATOM 995 N N . LEU A 1 122 ? -9.672 9.519 -7.737 1.00 90.06 122 LEU A N 1
ATOM 996 C CA . LEU A 1 122 ? -8.405 10.246 -7.676 1.00 90.06 122 LEU A CA 1
ATOM 997 C C . LEU A 1 122 ? -7.858 10.617 -9.060 1.00 90.06 122 LEU A C 1
ATOM 999 O O . LEU A 1 122 ? -6.881 11.358 -9.127 1.00 90.06 122 LEU A O 1
ATOM 1003 N N . GLN A 1 123 ? -8.445 10.127 -10.161 1.00 91.31 123 GLN A N 1
ATOM 1004 C CA . GLN A 1 123 ? -7.902 10.322 -11.508 1.00 91.31 123 GLN A CA 1
ATOM 1005 C C . GLN A 1 123 ? -7.787 11.805 -11.884 1.00 91.31 123 GLN A C 1
ATOM 1007 O O . GLN A 1 123 ? -6.739 12.235 -12.362 1.00 91.31 123 GLN A O 1
ATOM 1012 N N . GLU A 1 124 ? -8.841 12.596 -11.682 1.00 90.12 124 GLU A N 1
ATOM 1013 C CA . GLU A 1 124 ? -8.822 14.025 -12.028 1.00 90.12 124 GLU A CA 1
ATOM 1014 C C . GLU A 1 124 ? -7.811 14.782 -11.166 1.00 90.12 124 GLU A C 1
ATOM 1016 O O . GLU A 1 124 ? -6.926 15.450 -11.701 1.00 90.12 124 GLU A O 1
ATOM 1021 N N . ALA A 1 125 ? -7.855 14.563 -9.848 1.00 89.81 125 ALA A N 1
ATOM 1022 C CA . ALA A 1 125 ? -6.886 15.121 -8.912 1.00 89.81 125 ALA A CA 1
ATOM 1023 C C . ALA A 1 125 ? -5.446 14.746 -9.304 1.00 89.81 125 ALA A C 1
ATOM 1025 O O . ALA A 1 125 ? -4.551 15.589 -9.245 1.00 89.81 125 ALA A O 1
ATOM 1026 N N . TYR A 1 126 ? -5.209 13.507 -9.753 1.00 91.56 126 TYR A N 1
ATOM 1027 C CA . TYR A 1 126 ? -3.898 13.029 -10.204 1.00 91.56 126 TYR A CA 1
ATOM 1028 C C . TYR A 1 126 ? -3.368 13.869 -11.364 1.00 91.56 126 TYR A C 1
ATOM 1030 O O . TYR A 1 126 ? -2.199 14.267 -11.366 1.00 91.56 126 TYR A O 1
ATOM 1038 N N . TYR A 1 127 ? -4.214 14.182 -12.345 1.00 89.88 127 TYR A N 1
ATOM 1039 C CA . TYR A 1 127 ? -3.801 15.020 -13.469 1.00 89.88 127 TYR A CA 1
ATOM 1040 C C . TYR A 1 127 ? -3.737 16.517 -13.131 1.00 89.88 127 TYR A C 1
ATOM 1042 O O . TYR A 1 127 ? -2.960 17.248 -13.750 1.00 89.88 127 TYR A O 1
ATOM 1050 N N . GLU A 1 128 ? -4.475 16.973 -12.125 1.00 90.19 128 GLU A N 1
ATOM 1051 C CA . GLU A 1 128 ? -4.475 18.373 -11.702 1.00 90.19 128 GLU A CA 1
ATOM 1052 C C . GLU A 1 128 ? -3.289 18.719 -10.792 1.00 90.19 128 GLU A C 1
ATOM 1054 O O . GLU A 1 128 ? -2.563 19.678 -11.052 1.00 90.19 128 GLU A O 1
ATOM 1059 N N . PHE A 1 129 ? -3.059 17.925 -9.747 1.00 88.56 129 PHE A N 1
ATOM 1060 C CA . PHE A 1 129 ? -2.135 18.280 -8.670 1.00 88.56 129 PHE A CA 1
ATOM 1061 C C . PHE A 1 129 ? -0.784 17.568 -8.766 1.00 88.56 129 PHE A C 1
ATOM 1063 O O . PHE A 1 129 ? 0.222 18.118 -8.321 1.00 88.56 129 PHE A O 1
ATOM 1070 N N . CYS A 1 130 ? -0.708 16.366 -9.353 1.00 89.50 130 CYS A N 1
ATOM 1071 C CA . CYS A 1 130 ? 0.560 15.636 -9.434 1.00 89.50 130 CYS A CA 1
ATOM 1072 C C . CYS A 1 130 ? 1.517 16.288 -10.444 1.00 89.50 130 CYS A C 1
ATOM 1074 O O . CYS A 1 130 ? 1.140 16.575 -11.579 1.00 89.50 130 CYS A O 1
ATOM 1076 N N . SER A 1 131 ? 2.784 16.481 -10.066 1.00 89.56 131 SER A N 1
ATOM 1077 C CA . SER A 1 131 ? 3.758 17.121 -10.956 1.00 89.56 131 SER A CA 1
ATOM 1078 C C . SER A 1 131 ? 4.039 16.288 -12.216 1.00 89.56 131 SER A C 1
ATOM 1080 O O . SER A 1 131 ? 4.114 15.057 -12.165 1.00 89.56 131 SER A O 1
ATOM 1082 N N . ASP A 1 132 ? 4.301 16.954 -13.346 1.00 89.38 132 ASP A N 1
ATOM 1083 C CA . ASP A 1 132 ? 4.700 16.286 -14.596 1.00 89.38 132 ASP A CA 1
ATOM 1084 C C . ASP A 1 132 ? 5.926 15.382 -14.426 1.00 89.38 132 ASP A C 1
ATOM 1086 O O . ASP A 1 132 ? 6.020 14.333 -15.064 1.00 89.38 132 ASP A O 1
ATOM 1090 N N . SER A 1 133 ? 6.870 15.779 -13.568 1.00 89.81 133 SER A N 1
ATOM 1091 C CA . SER A 1 133 ? 8.068 14.990 -13.265 1.00 89.81 133 SER A CA 1
ATOM 1092 C C . SER A 1 133 ? 7.707 13.676 -12.570 1.00 89.81 133 SER A C 1
ATOM 1094 O O . SER A 1 133 ? 8.151 12.603 -12.987 1.00 89.81 133 SER A O 1
ATOM 1096 N N . THR A 1 134 ? 6.839 13.742 -11.557 1.00 88.56 134 THR A N 1
ATOM 1097 C CA . THR A 1 134 ? 6.345 12.567 -10.829 1.00 88.56 134 THR A CA 1
ATOM 1098 C C . THR A 1 134 ? 5.590 11.631 -11.770 1.00 88.56 134 THR A C 1
ATOM 1100 O O . THR A 1 134 ? 5.899 10.442 -11.827 1.00 88.56 134 THR A O 1
ATOM 1103 N N . ARG A 1 135 ? 4.674 12.161 -12.592 1.00 90.44 135 ARG A N 1
ATOM 1104 C CA . ARG A 1 135 ? 3.916 11.361 -13.569 1.00 90.44 135 ARG A CA 1
ATOM 1105 C C . ARG A 1 135 ? 4.808 10.682 -14.606 1.00 90.44 135 ARG A C 1
ATOM 1107 O O . ARG A 1 135 ? 4.621 9.503 -14.890 1.00 90.44 135 ARG A O 1
ATOM 1114 N N . LYS A 1 136 ? 5.813 11.386 -15.142 1.00 89.44 136 LYS A N 1
ATOM 1115 C CA . LYS A 1 136 ? 6.806 10.813 -16.075 1.00 89.44 136 LYS A CA 1
ATOM 1116 C C . LYS A 1 136 ? 7.640 9.714 -15.427 1.00 89.44 136 LYS A C 1
ATOM 1118 O O . LYS A 1 136 ? 7.906 8.697 -16.064 1.00 89.44 136 LYS A O 1
ATOM 1123 N N . THR A 1 137 ? 8.037 9.914 -14.173 1.00 87.69 137 THR A N 1
ATOM 1124 C CA . THR A 1 137 ? 8.783 8.918 -13.397 1.00 87.69 137 THR A CA 1
ATOM 1125 C C . THR A 1 137 ? 7.951 7.649 -13.239 1.00 87.69 137 THR A C 1
ATOM 1127 O O . THR A 1 137 ? 8.394 6.582 -13.656 1.00 87.69 137 THR A O 1
ATOM 1130 N N . ILE A 1 138 ? 6.708 7.779 -12.761 1.00 87.69 138 ILE A N 1
ATOM 1131 C CA . ILE A 1 138 ? 5.757 6.664 -12.654 1.00 87.69 138 ILE A CA 1
ATOM 1132 C C . ILE A 1 138 ? 5.592 5.970 -14.010 1.00 87.69 138 ILE A C 1
ATOM 1134 O O . ILE A 1 138 ? 5.745 4.754 -14.091 1.00 87.69 138 ILE A O 1
ATOM 1138 N N . ALA A 1 139 ? 5.349 6.725 -15.086 1.00 87.31 139 ALA A N 1
ATOM 1139 C CA . ALA A 1 139 ? 5.180 6.174 -16.431 1.00 87.31 139 ALA A CA 1
ATOM 1140 C C . ALA A 1 139 ? 6.393 5.361 -16.902 1.00 87.31 139 ALA A C 1
ATOM 1142 O O . ALA A 1 139 ? 6.228 4.311 -17.512 1.00 87.31 139 ALA A O 1
ATOM 1143 N N . THR A 1 140 ? 7.604 5.833 -16.605 1.00 86.56 140 THR A N 1
ATOM 1144 C CA . THR A 1 140 ? 8.851 5.176 -17.015 1.00 86.56 140 THR A CA 1
ATOM 1145 C C . THR A 1 140 ? 9.009 3.828 -16.319 1.00 86.56 140 THR A C 1
ATOM 1147 O O . THR A 1 140 ? 9.252 2.820 -16.977 1.00 86.56 140 THR A O 1
ATOM 1150 N N . TYR A 1 141 ? 8.822 3.790 -14.997 1.00 82.06 141 TYR A N 1
ATOM 1151 C CA . TYR A 1 141 ? 8.985 2.562 -14.213 1.00 82.06 141 TYR A CA 1
ATOM 1152 C C . TYR 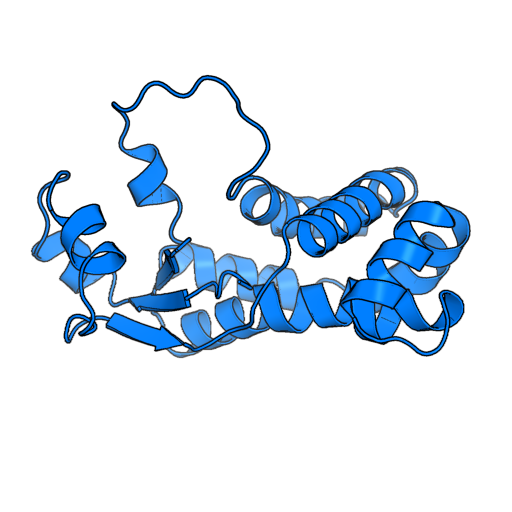A 1 141 ? 7.864 1.547 -14.422 1.00 82.06 141 TYR A C 1
ATOM 1154 O O . TYR A 1 141 ? 8.091 0.352 -14.284 1.00 82.06 141 TYR A O 1
ATOM 1162 N N . THR A 1 142 ? 6.680 2.012 -14.810 1.00 80.50 142 THR A N 1
ATOM 1163 C CA . THR A 1 142 ? 5.525 1.150 -15.113 1.00 80.50 142 THR A CA 1
ATOM 1164 C C . THR A 1 142 ? 5.396 0.839 -16.604 1.00 80.50 142 THR A C 1
ATOM 1166 O O . THR A 1 142 ? 4.389 0.290 -17.045 1.00 80.50 142 THR A O 1
ATOM 1169 N N . ASN A 1 143 ? 6.416 1.192 -17.399 1.00 82.44 143 ASN A N 1
ATOM 1170 C CA . ASN A 1 143 ? 6.470 0.980 -18.846 1.00 82.44 143 ASN A CA 1
ATOM 1171 C C . ASN A 1 143 ? 5.201 1.468 -19.581 1.00 82.44 143 ASN A C 1
ATOM 1173 O O . ASN A 1 143 ? 4.672 0.820 -20.489 1.00 82.44 143 ASN A O 1
ATOM 1177 N N . CYS A 1 144 ? 4.678 2.619 -19.159 1.00 82.62 144 CYS A N 1
ATOM 1178 C CA . CYS A 1 144 ? 3.556 3.281 -19.803 1.00 82.62 144 CYS A CA 1
ATOM 1179 C C . CYS A 1 144 ? 4.032 4.049 -21.041 1.00 82.62 144 CYS A C 1
ATOM 1181 O O . CYS A 1 144 ? 4.980 4.826 -20.979 1.00 82.62 144 CYS A O 1
ATOM 1183 N N . GLU A 1 145 ? 3.306 3.904 -22.152 1.00 75.88 145 GLU A N 1
ATOM 1184 C CA . GLU A 1 145 ? 3.616 4.564 -23.432 1.00 75.88 145 GLU A CA 1
ATOM 1185 C C . GLU A 1 145 ? 3.677 6.101 -23.340 1.00 75.88 145 GLU A C 1
ATOM 1187 O O . GLU A 1 145 ? 4.354 6.739 -24.144 1.00 75.88 145 GLU A O 1
ATOM 1192 N N . ASN A 1 146 ? 2.967 6.708 -22.380 1.00 79.44 146 ASN A N 1
ATOM 1193 C CA . ASN A 1 146 ? 3.033 8.139 -22.099 1.00 79.44 146 ASN A CA 1
ATOM 1194 C C . ASN A 1 146 ? 2.695 8.461 -20.626 1.00 79.44 146 ASN A C 1
ATOM 1196 O O . ASN A 1 146 ? 2.067 7.670 -19.918 1.00 79.44 146 ASN A O 1
ATOM 1200 N N . ALA A 1 147 ? 3.083 9.661 -20.177 1.00 80.06 147 ALA A N 1
ATOM 1201 C CA . ALA A 1 147 ? 2.758 10.171 -18.839 1.00 80.06 147 ALA A CA 1
ATOM 1202 C C . ALA A 1 147 ? 1.250 10.400 -18.624 1.00 80.06 147 ALA A C 1
ATOM 1204 O O . ALA A 1 147 ? 0.794 10.494 -17.494 1.00 80.06 147 ALA A O 1
ATOM 1205 N N . GLU A 1 148 ? 0.455 10.451 -19.692 1.00 76.81 148 GLU A N 1
ATOM 1206 C CA . GLU A 1 148 ? -1.004 10.548 -19.598 1.00 76.81 148 GLU A CA 1
ATOM 1207 C C . GLU A 1 148 ? -1.672 9.215 -19.248 1.00 76.81 148 GLU A C 1
ATOM 1209 O O . GLU A 1 148 ? -2.829 9.214 -18.851 1.00 76.81 148 GLU A O 1
ATOM 1214 N N . LYS A 1 149 ? -0.985 8.073 -19.354 1.00 84.50 149 LYS A N 1
ATOM 1215 C CA . LYS A 1 149 ? -1.495 6.753 -18.937 1.00 84.50 149 LYS A CA 1
ATOM 1216 C C . LYS A 1 149 ? -0.972 6.316 -17.563 1.00 84.50 149 LYS A C 1
ATOM 1218 O O . LYS A 1 149 ? -1.344 5.240 -17.092 1.00 84.50 149 LYS A O 1
ATOM 1223 N N . SER A 1 150 ? -0.154 7.145 -16.909 1.00 87.44 150 SER A N 1
ATOM 1224 C CA . SER A 1 150 ? 0.522 6.805 -15.652 1.00 87.44 150 SER A CA 1
ATOM 1225 C C . SER A 1 150 ? -0.416 6.673 -14.457 1.00 87.44 150 SER A C 1
ATOM 1227 O O . SER A 1 150 ? -0.026 6.050 -13.478 1.00 87.44 150 SER A O 1
ATOM 1229 N N . PHE A 1 151 ? -1.643 7.206 -14.511 1.00 91.44 151 PHE A N 1
ATOM 1230 C CA . PHE A 1 151 ? -2.618 6.974 -13.447 1.00 91.44 151 PHE A CA 1
ATOM 1231 C C . PHE A 1 151 ? -3.020 5.497 -13.381 1.00 91.44 151 PHE A C 1
ATOM 1233 O O . PHE A 1 151 ? -2.718 4.832 -12.403 1.00 91.44 151 PHE A O 1
ATOM 1240 N N . ARG A 1 152 ? -3.648 4.955 -14.435 1.00 89.25 152 ARG A N 1
ATOM 1241 C CA . ARG A 1 152 ? -4.245 3.606 -14.380 1.00 89.25 152 ARG A CA 1
ATOM 1242 C C . ARG A 1 152 ? -3.215 2.491 -14.258 1.00 89.25 152 ARG A C 1
ATOM 1244 O O . ARG A 1 152 ? -3.378 1.601 -13.444 1.00 89.25 152 ARG A O 1
ATOM 1251 N N . ARG A 1 153 ? -2.171 2.534 -15.085 1.00 83.94 153 ARG A N 1
ATOM 1252 C CA . ARG A 1 153 ? -1.144 1.480 -15.134 1.00 83.94 153 ARG A CA 1
ATOM 1253 C C . ARG A 1 153 ? 0.034 1.729 -14.199 1.00 83.94 153 ARG A C 1
ATOM 1255 O O . ARG A 1 153 ? 0.872 0.853 -14.051 1.00 83.94 153 ARG A O 1
ATOM 1262 N N . GLY A 1 154 ? 0.117 2.931 -13.636 1.00 86.44 154 GLY A N 1
ATOM 1263 C CA . GLY A 1 154 ? 1.205 3.323 -12.761 1.00 86.44 154 GLY A CA 1
ATOM 1264 C C . GLY A 1 154 ? 0.738 3.500 -11.333 1.00 86.44 154 GLY A C 1
ATOM 1265 O O . GLY A 1 154 ? 0.942 2.618 -10.521 1.00 86.44 154 GLY A O 1
ATOM 1266 N N . PHE A 1 155 ? 0.103 4.628 -11.027 1.00 88.25 155 PHE A N 1
ATOM 1267 C CA . PHE A 1 155 ? -0.322 4.962 -9.669 1.00 88.25 155 PHE A CA 1
ATOM 1268 C C . PHE A 1 155 ? -1.362 3.983 -9.110 1.00 88.25 155 PHE A C 1
ATOM 1270 O O . PHE A 1 155 ? -1.154 3.433 -8.037 1.00 88.25 155 PHE A O 1
ATOM 1277 N N . LEU A 1 156 ? -2.460 3.758 -9.836 1.00 90.00 156 LEU A N 1
ATOM 1278 C CA . LEU A 1 156 ? -3.546 2.886 -9.400 1.00 90.00 156 LEU A CA 1
ATOM 1279 C C . LEU A 1 156 ? -3.130 1.418 -9.432 1.00 90.00 156 LEU A C 1
ATOM 1281 O O . LEU A 1 156 ? -3.255 0.761 -8.413 1.00 90.00 156 LEU A O 1
ATOM 1285 N N . GLY A 1 157 ? -2.575 0.942 -10.553 1.00 87.44 157 GLY A N 1
ATOM 1286 C CA . GLY A 1 157 ? -2.084 -0.436 -10.652 1.00 87.44 157 GLY A CA 1
ATOM 1287 C C . GLY A 1 157 ? -1.069 -0.769 -9.559 1.00 87.44 157 GLY A C 1
ATOM 1288 O O . GLY A 1 157 ? -1.194 -1.788 -8.906 1.00 87.44 157 GLY A O 1
ATOM 1289 N N . TYR A 1 158 ? -0.143 0.148 -9.252 1.00 83.75 158 TYR A N 1
ATOM 1290 C CA . TYR A 1 158 ? 0.754 -0.028 -8.110 1.00 83.75 158 TYR A CA 1
ATOM 1291 C C . TYR A 1 158 ? 0.000 -0.131 -6.780 1.00 83.75 158 TYR A C 1
ATOM 1293 O O . TYR A 1 158 ? 0.366 -0.935 -5.934 1.00 83.75 158 TYR A O 1
ATOM 1301 N N . ILE A 1 159 ? -1.037 0.686 -6.561 1.00 84.88 159 ILE A N 1
ATOM 1302 C CA . ILE A 1 159 ? -1.810 0.610 -5.319 1.00 84.88 159 ILE A CA 1
ATOM 1303 C C . ILE A 1 159 ? -2.569 -0.718 -5.206 1.00 84.88 159 ILE A C 1
ATOM 1305 O O . ILE A 1 159 ? -2.583 -1.338 -4.141 1.00 84.88 159 ILE A O 1
ATOM 1309 N N . GLU A 1 160 ? -3.195 -1.133 -6.302 1.00 86.38 160 GLU A N 1
ATOM 1310 C CA . GLU A 1 160 ? -3.994 -2.351 -6.388 1.00 86.38 160 GLU A CA 1
ATOM 1311 C C . GLU A 1 160 ? -3.129 -3.599 -6.210 1.00 86.38 160 GLU A C 1
ATOM 1313 O O . GLU A 1 160 ? -3.399 -4.392 -5.310 1.00 86.38 160 GLU A O 1
ATOM 1318 N N . ASP A 1 161 ? -2.065 -3.717 -6.998 1.00 81.62 161 ASP A N 1
ATOM 1319 C CA . ASP A 1 161 ? -1.225 -4.911 -7.051 1.00 81.62 161 ASP A CA 1
ATOM 1320 C C . ASP A 1 161 ? -0.327 -5.004 -5.803 1.00 81.62 161 ASP A C 1
ATOM 1322 O O . ASP A 1 161 ? -0.281 -6.030 -5.139 1.00 81.62 161 ASP A O 1
ATOM 1326 N N . GLU A 1 162 ? 0.330 -3.914 -5.393 1.00 79.00 162 GLU A N 1
ATOM 1327 C CA . GLU A 1 162 ? 1.393 -3.991 -4.373 1.00 79.00 162 GLU A CA 1
ATOM 1328 C C . GLU A 1 162 ? 0.882 -3.858 -2.933 1.00 79.00 162 GLU A C 1
ATOM 1330 O O . GLU A 1 162 ? 1.586 -4.205 -1.981 1.00 79.00 162 GLU A O 1
ATOM 1335 N N . TRP A 1 163 ? -0.335 -3.340 -2.740 1.00 81.44 163 TRP A N 1
ATOM 1336 C CA . TRP A 1 163 ? -0.911 -3.164 -1.404 1.00 81.44 163 TRP A CA 1
ATOM 1337 C C . TRP A 1 163 ? -2.243 -3.876 -1.247 1.00 81.44 163 TRP A C 1
ATOM 1339 O O . TRP A 1 163 ? -2.417 -4.667 -0.319 1.00 81.44 163 TRP A O 1
ATOM 1349 N N . ILE A 1 164 ? -3.205 -3.579 -2.116 1.00 87.62 164 ILE A N 1
ATOM 1350 C CA . ILE A 1 164 ? -4.593 -3.993 -1.918 1.00 87.62 164 ILE A CA 1
ATOM 1351 C C . ILE A 1 164 ? -4.762 -5.502 -2.143 1.00 87.62 164 ILE A C 1
ATOM 1353 O O . ILE A 1 164 ? -5.377 -6.170 -1.307 1.00 87.62 164 ILE A O 1
ATOM 1357 N N . GLU A 1 165 ? -4.207 -6.065 -3.216 1.00 87.31 165 GLU A N 1
ATOM 1358 C CA . GLU A 1 165 ? -4.304 -7.495 -3.526 1.00 87.31 165 GLU A CA 1
ATOM 1359 C C . GLU A 1 165 ? -3.677 -8.374 -2.424 1.00 87.31 165 GLU A C 1
ATOM 1361 O O . GLU A 1 165 ? -4.393 -9.236 -1.889 1.00 87.31 165 GLU A O 1
ATOM 1366 N N . PRO A 1 166 ? -2.431 -8.129 -1.968 1.00 84.69 166 PRO A N 1
ATOM 1367 C CA . PRO A 1 166 ? -1.851 -8.841 -0.834 1.00 84.69 166 PRO A CA 1
ATOM 1368 C C . PRO A 1 166 ? -2.714 -8.757 0.432 1.00 84.69 166 PRO A C 1
ATOM 1370 O O . PRO A 1 166 ? -2.936 -9.770 1.107 1.00 84.69 166 PRO A O 1
ATOM 1373 N N . ILE A 1 167 ? -3.253 -7.570 0.741 1.00 87.44 167 ILE A N 1
ATOM 1374 C CA . ILE A 1 167 ? -4.143 -7.345 1.891 1.00 87.44 167 ILE A CA 1
ATOM 1375 C C . ILE A 1 167 ? -5.420 -8.180 1.770 1.00 87.44 167 ILE A C 1
ATOM 1377 O O . ILE A 1 167 ? -5.797 -8.867 2.725 1.00 87.44 167 ILE A O 1
ATOM 1381 N N . TYR A 1 168 ? -6.070 -8.194 0.607 1.00 91.38 168 TYR A N 1
ATOM 1382 C CA . TYR A 1 168 ? -7.270 -9.000 0.394 1.00 91.38 168 TYR A CA 1
ATOM 1383 C C . TYR A 1 168 ? -6.999 -10.496 0.470 1.00 91.38 168 TYR A C 1
ATOM 1385 O O . TYR A 1 168 ? -7.773 -11.239 1.087 1.00 91.38 168 TYR A O 1
ATOM 1393 N N . MET A 1 169 ? -5.908 -10.958 -0.135 1.00 89.94 169 MET A N 1
ATOM 1394 C CA . MET A 1 169 ? -5.530 -12.365 -0.098 1.00 89.94 169 MET A CA 1
ATOM 1395 C C . MET A 1 169 ? -5.296 -12.838 1.335 1.00 89.94 169 MET A C 1
ATOM 1397 O O . MET A 1 169 ? -5.869 -13.853 1.750 1.00 89.94 169 MET A O 1
ATOM 1401 N N . ALA A 1 170 ? -4.534 -12.081 2.122 1.00 88.75 170 ALA A N 1
ATOM 1402 C CA . ALA A 1 170 ? -4.297 -12.398 3.522 1.00 88.75 170 ALA A CA 1
ATOM 1403 C C . ALA A 1 170 ? -5.585 -12.313 4.361 1.00 88.75 170 ALA A C 1
ATOM 1405 O O . ALA A 1 170 ? -5.830 -13.198 5.185 1.00 88.75 170 ALA A O 1
ATOM 1406 N N . ALA A 1 171 ? -6.462 -11.330 4.110 1.00 90.94 171 ALA A N 1
ATOM 1407 C CA . ALA A 1 171 ? -7.754 -11.204 4.793 1.00 90.94 171 ALA A CA 1
ATOM 1408 C C . ALA A 1 171 ? -8.625 -12.443 4.564 1.00 90.94 171 ALA A C 1
ATOM 1410 O O . ALA A 1 171 ? -9.155 -13.032 5.512 1.00 90.94 171 ALA A O 1
ATOM 1411 N N . ARG A 1 172 ? -8.723 -12.891 3.307 1.00 91.81 172 ARG A N 1
ATOM 1412 C CA . ARG A 1 172 ? -9.472 -14.089 2.915 1.00 91.81 172 ARG A CA 1
ATOM 1413 C C . ARG A 1 172 ? -8.906 -15.350 3.565 1.00 91.81 172 ARG A C 1
ATOM 1415 O O . ARG A 1 172 ? -9.677 -16.210 3.994 1.00 91.81 172 ARG A O 1
ATOM 1422 N N . LYS A 1 173 ? -7.579 -15.459 3.651 1.00 90.31 173 LYS A N 1
ATOM 1423 C CA . LYS A 1 173 ? -6.887 -16.580 4.303 1.00 90.31 173 LYS A CA 1
ATOM 1424 C C . LYS A 1 173 ? -6.848 -16.462 5.836 1.00 90.31 173 LYS A C 1
ATOM 1426 O O . LYS A 1 173 ? -6.491 -17.431 6.499 1.00 90.31 173 LYS A O 1
ATOM 1431 N N . LYS A 1 174 ? -7.260 -15.322 6.411 1.00 89.69 174 LYS A N 1
ATOM 1432 C CA . LYS A 1 174 ? -7.130 -14.976 7.842 1.00 89.69 174 LYS A CA 1
ATOM 1433 C C . LYS A 1 174 ? -5.691 -15.099 8.355 1.00 89.69 174 LYS A C 1
ATOM 1435 O O . LYS A 1 174 ? -5.461 -15.504 9.494 1.00 89.69 174 LYS A O 1
ATOM 1440 N N . GLN A 1 175 ? -4.739 -14.747 7.504 1.00 87.88 175 GLN A N 1
ATOM 1441 C CA . GLN A 1 175 ? -3.312 -14.763 7.794 1.00 87.88 175 GLN A CA 1
ATOM 1442 C C . GLN A 1 175 ? -2.801 -13.332 7.977 1.00 87.88 175 GLN A C 1
ATOM 1444 O O . GLN A 1 175 ? -3.458 -12.367 7.586 1.00 87.88 175 GLN A O 1
ATOM 1449 N N . GLY A 1 176 ? -1.656 -13.196 8.639 1.00 85.81 176 GLY A N 1
ATOM 1450 C CA . GLY A 1 176 ? -0.917 -11.943 8.645 1.00 85.81 176 GLY A CA 1
ATOM 1451 C C . GLY A 1 176 ? -0.122 -11.762 7.352 1.00 85.81 176 GLY A C 1
ATOM 1452 O O . GLY A 1 176 ? -0.074 -12.668 6.516 1.00 85.81 176 GLY A O 1
ATOM 1453 N N . ILE A 1 177 ? 0.528 -10.610 7.222 1.00 80.56 177 ILE A N 1
ATOM 1454 C CA . ILE A 1 177 ? 1.428 -10.275 6.113 1.00 80.56 177 ILE A CA 1
ATOM 1455 C C . ILE A 1 177 ? 2.762 -9.828 6.687 1.00 80.56 177 ILE A C 1
ATOM 1457 O O . ILE A 1 177 ? 2.786 -8.885 7.473 1.00 80.56 177 ILE A O 1
ATOM 1461 N N . VAL A 1 178 ? 3.858 -10.448 6.263 1.00 76.00 178 VAL A N 1
ATOM 1462 C CA . VAL A 1 178 ? 5.227 -9.956 6.470 1.00 76.00 178 VAL A CA 1
ATOM 1463 C C . VAL A 1 178 ? 5.806 -9.595 5.111 1.00 76.00 178 VAL A C 1
ATOM 1465 O O . VAL A 1 178 ? 5.647 -10.354 4.165 1.00 76.00 178 VAL A O 1
ATOM 1468 N N . VAL A 1 179 ? 6.483 -8.459 5.008 1.00 70.12 179 VAL A N 1
ATOM 1469 C CA . VAL A 1 179 ? 7.157 -8.036 3.777 1.00 70.12 179 VAL A CA 1
ATOM 1470 C C . VAL A 1 179 ? 8.661 -8.041 4.037 1.00 70.12 179 VAL A C 1
ATOM 1472 O O . VAL A 1 179 ? 9.119 -7.520 5.053 1.00 70.12 179 VAL A O 1
ATOM 1475 N N . ASP A 1 180 ? 9.398 -8.680 3.139 1.00 64.56 180 ASP A N 1
ATOM 1476 C CA . ASP A 1 180 ? 10.848 -8.845 3.157 1.00 64.56 180 ASP A CA 1
ATOM 1477 C C . ASP A 1 180 ? 11.490 -7.955 2.085 1.00 64.56 180 ASP A C 1
ATOM 1479 O O . ASP A 1 180 ? 11.076 -7.951 0.918 1.00 64.56 180 ASP A O 1
ATOM 1483 N N . TYR A 1 181 ? 12.503 -7.209 2.520 1.00 55.53 181 TYR A N 1
ATOM 1484 C CA . TYR A 1 181 ? 13.338 -6.338 1.711 1.00 55.53 181 TYR A CA 1
ATOM 1485 C C . TYR A 1 181 ? 14.712 -6.993 1.554 1.00 55.53 181 TYR A C 1
ATOM 1487 O O . TYR A 1 181 ? 15.532 -6.954 2.474 1.00 55.53 181 TYR A O 1
ATOM 1495 N N . ARG A 1 182 ? 14.955 -7.606 0.392 1.00 51.03 182 ARG A N 1
ATOM 1496 C CA . ARG A 1 182 ? 16.253 -8.193 0.026 1.00 51.03 182 ARG A CA 1
ATOM 1497 C C . ARG A 1 182 ? 16.988 -7.335 -0.990 1.00 51.03 182 ARG A C 1
ATOM 1499 O O . ARG A 1 182 ? 16.344 -6.953 -1.992 1.00 51.03 182 ARG A O 1
#

Radius of gyration: 17.14 Å; Cα contacts (8 Å, |Δi|>4): 227; chains: 1; bounding box: 35×43×44 Å

Mean predicted aligned error: 8.76 Å